Protein AF-0000000084989346 (afdb_homodimer)

Structure (mmCIF, N/CA/C/O backbone):
data_AF-0000000084989346-model_v1
#
loop_
_entity.id
_entity.type
_entity.pdbx_description
1 polymer 'Transcriptional regulator, PadR family'
#
loop_
_atom_site.group_PDB
_atom_site.id
_atom_site.type_symbol
_atom_site.label_atom_id
_atom_site.label_alt_id
_atom_site.label_comp_id
_atom_site.label_asym_id
_atom_site.label_entity_id
_atom_site.label_seq_id
_atom_site.pdbx_PDB_ins_code
_atom_site.Cartn_x
_atom_site.Cartn_y
_atom_site.Cartn_z
_atom_site.occupancy
_atom_site.B_iso_or_equiv
_atom_site.auth_seq_id
_atom_site.auth_comp_id
_atom_site.auth_asym_id
_atom_site.auth_atom_id
_atom_site.pdbx_PDB_model_num
ATOM 1 N N . MET A 1 1 ? 0.849 17.922 -12.906 1 72.12 1 MET A N 1
ATOM 2 C CA . MET A 1 1 ? 1.705 16.766 -12.641 1 72.12 1 MET A CA 1
ATOM 3 C C . MET A 1 1 ? 1.271 16.062 -11.359 1 72.12 1 MET A C 1
ATOM 5 O O . MET A 1 1 ? 0.897 16.703 -10.383 1 72.12 1 MET A O 1
ATOM 9 N N . PRO A 1 2 ? 1.229 14.641 -11.391 1 78.25 2 PRO A N 1
ATOM 10 C CA . PRO A 1 2 ? 0.692 14.008 -10.18 1 78.25 2 PRO A CA 1
ATOM 11 C C . PRO A 1 2 ? 1.554 14.273 -8.945 1 78.25 2 PRO A C 1
ATOM 13 O O . PRO A 1 2 ? 2.752 14.539 -9.07 1 78.25 2 PRO A O 1
ATOM 16 N N . LEU A 1 3 ? 0.934 14.406 -7.867 1 90.56 3 LEU A N 1
ATOM 17 C CA . LEU A 1 3 ? 1.597 14.555 -6.578 1 90.56 3 LEU A CA 1
ATOM 18 C C . LEU A 1 3 ? 2.584 13.422 -6.336 1 90.56 3 LEU A C 1
ATOM 20 O O . LEU A 1 3 ? 2.232 12.242 -6.469 1 90.56 3 LEU A O 1
ATOM 24 N N . ARG A 1 4 ? 3.854 13.836 -6.121 1 95.75 4 ARG A N 1
ATOM 25 C CA . ARG A 1 4 ? 4.902 12.844 -5.906 1 95.75 4 ARG A CA 1
ATOM 26 C C . ARG A 1 4 ? 4.473 11.805 -4.879 1 95.75 4 ARG A C 1
ATOM 28 O O . ARG A 1 4 ? 4.723 10.609 -5.055 1 95.75 4 ARG A O 1
ATOM 35 N N . ALA A 1 5 ? 3.883 12.219 -3.834 1 97 5 ALA A N 1
ATOM 36 C CA . ALA A 1 5 ? 3.428 11.336 -2.77 1 97 5 ALA A CA 1
ATOM 37 C C . ALA A 1 5 ? 2.484 10.266 -3.312 1 97 5 ALA A C 1
ATOM 39 O O . ALA A 1 5 ? 2.582 9.094 -2.941 1 97 5 ALA A O 1
ATOM 40 N N . TYR A 1 6 ? 1.623 10.641 -4.176 1 97.94 6 TYR A N 1
ATOM 41 C CA . TYR A 1 6 ? 0.686 9.688 -4.758 1 97.94 6 TYR A CA 1
ATOM 42 C C . TYR A 1 6 ? 1.407 8.703 -5.676 1 97.94 6 TYR A C 1
ATOM 44 O O . TYR A 1 6 ? 1.078 7.516 -5.703 1 97.94 6 TYR A O 1
ATOM 52 N N . MET A 1 7 ? 2.332 9.281 -6.371 1 97.06 7 MET A N 1
ATOM 53 C CA . MET A 1 7 ? 3.082 8.406 -7.27 1 97.06 7 MET A CA 1
ATOM 54 C C . MET A 1 7 ? 3.83 7.332 -6.488 1 97.06 7 MET A C 1
ATOM 56 O O . MET A 1 7 ? 3.867 6.172 -6.902 1 97.06 7 MET A O 1
ATOM 60 N N . ARG A 1 8 ? 4.363 7.73 -5.375 1 95.62 8 ARG A N 1
ATOM 61 C CA . ARG A 1 8 ? 5.031 6.758 -4.516 1 95.62 8 ARG A CA 1
ATOM 62 C C . ARG A 1 8 ? 4.043 5.723 -3.99 1 95.62 8 ARG A C 1
ATOM 64 O O . ARG A 1 8 ? 4.344 4.527 -3.961 1 95.62 8 ARG A O 1
ATOM 71 N N . PHE A 1 9 ? 2.945 6.191 -3.643 1 98.12 9 PHE A N 1
ATOM 72 C CA . PHE A 1 9 ? 1.907 5.305 -3.131 1 98.12 9 PHE A CA 1
ATOM 73 C C . PHE A 1 9 ? 1.457 4.324 -4.207 1 98.12 9 PHE A C 1
ATOM 75 O O . PHE A 1 9 ? 1.284 3.133 -3.936 1 98.12 9 PHE A O 1
ATOM 82 N N . LYS A 1 10 ? 1.277 4.816 -5.375 1 97.44 10 LYS A N 1
ATOM 83 C CA . LYS A 1 10 ? 0.842 3.975 -6.484 1 97.44 10 LYS A CA 1
ATOM 84 C C . LYS A 1 10 ? 1.852 2.863 -6.762 1 97.44 10 LYS A C 1
ATOM 86 O O . LYS A 1 10 ? 1.47 1.716 -6.996 1 97.44 10 LYS A O 1
ATOM 91 N N . ASN A 1 11 ? 3.127 3.234 -6.684 1 96.69 11 ASN A N 1
ATOM 92 C CA . ASN A 1 11 ? 4.172 2.23 -6.836 1 96.69 11 ASN A CA 1
ATOM 93 C C . ASN A 1 11 ? 4.164 1.229 -5.684 1 96.69 11 ASN A C 1
ATOM 95 O O . ASN A 1 11 ? 4.391 0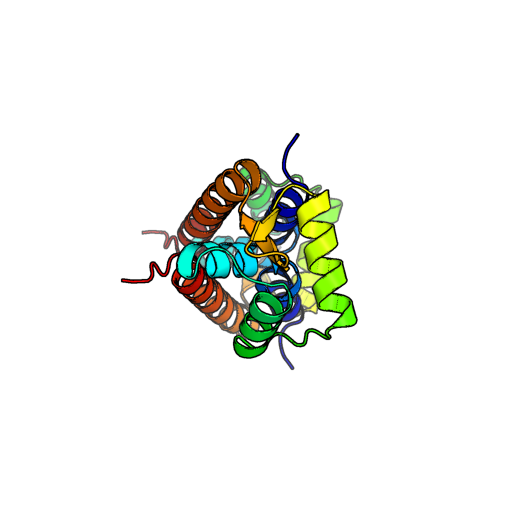.036 -5.891 1 96.69 11 ASN A O 1
ATOM 99 N N . CYS A 1 12 ? 3.838 1.687 -4.527 1 97.69 12 CYS A N 1
ATOM 100 C CA . CYS A 1 12 ? 3.795 0.867 -3.32 1 97.69 12 CYS A CA 1
ATOM 101 C C . CYS A 1 12 ? 2.734 -0.221 -3.439 1 97.69 12 CYS A C 1
ATOM 103 O O . CYS A 1 12 ? 3.043 -1.409 -3.328 1 97.69 12 CYS A O 1
ATOM 105 N N . ILE A 1 13 ? 1.557 0.128 -3.846 1 97.75 13 ILE A N 1
ATOM 106 C CA . ILE A 1 13 ? 0.478 -0.854 -3.832 1 97.75 13 ILE A CA 1
ATOM 107 C C . ILE A 1 13 ? 0.447 -1.604 -5.16 1 97.75 13 ILE A C 1
ATOM 109 O O . ILE A 1 13 ? -0.272 -2.596 -5.305 1 97.75 13 ILE A O 1
ATOM 113 N N . GLY A 1 14 ? 1.262 -1.18 -6.078 1 97.25 14 GLY A N 1
ATOM 114 C CA . GLY A 1 14 ? 1.311 -1.775 -7.402 1 97.25 14 GLY A CA 1
ATOM 115 C C . GLY A 1 14 ? 2.545 -2.629 -7.629 1 97.25 14 GLY A C 1
ATOM 116 O O . GLY A 1 14 ? 2.693 -3.688 -7.016 1 97.25 14 GLY A O 1
ATOM 117 N N . LYS A 1 15 ? 3.443 -2.062 -8.367 1 96.44 15 LYS A N 1
ATOM 118 C CA . LYS A 1 15 ? 4.617 -2.814 -8.797 1 96.44 15 LYS A CA 1
ATOM 119 C C . LYS A 1 15 ? 5.48 -3.217 -7.609 1 96.44 15 LYS A C 1
ATOM 121 O O . LYS A 1 15 ? 6.16 -4.246 -7.648 1 96.44 15 LYS A O 1
ATOM 126 N N . GLY A 1 16 ? 5.438 -2.525 -6.555 1 96.62 16 GLY A N 1
ATOM 127 C CA . GLY A 1 16 ? 6.242 -2.824 -5.379 1 96.62 16 GLY A CA 1
ATOM 128 C C . GLY A 1 16 ? 5.77 -4.055 -4.633 1 96.62 16 GLY A C 1
ATOM 129 O O . GLY A 1 16 ? 6.516 -4.629 -3.836 1 96.62 16 GLY A O 1
ATOM 130 N N . ASN A 1 17 ? 4.547 -4.395 -4.863 1 97.88 17 ASN A N 1
ATOM 131 C CA . ASN A 1 17 ? 3.996 -5.539 -4.148 1 97.88 17 ASN A CA 1
ATOM 132 C C . ASN A 1 17 ? 3.271 -6.492 -5.094 1 97.88 17 ASN A C 1
ATOM 134 O O . ASN A 1 17 ? 2.145 -6.91 -4.816 1 97.88 17 ASN A O 1
ATOM 138 N N . LEU A 1 18 ? 3.975 -6.898 -6.125 1 98.31 18 LEU A N 1
ATOM 139 C CA . LEU A 1 18 ? 3.414 -7.777 -7.145 1 98.31 18 LEU A CA 1
ATOM 140 C C . LEU A 1 18 ? 3.123 -9.156 -6.57 1 98.31 18 LEU A C 1
ATOM 142 O O . LEU A 1 18 ? 2.32 -9.914 -7.129 1 98.31 18 LEU A O 1
ATOM 146 N N . TRP A 1 19 ? 3.766 -9.484 -5.461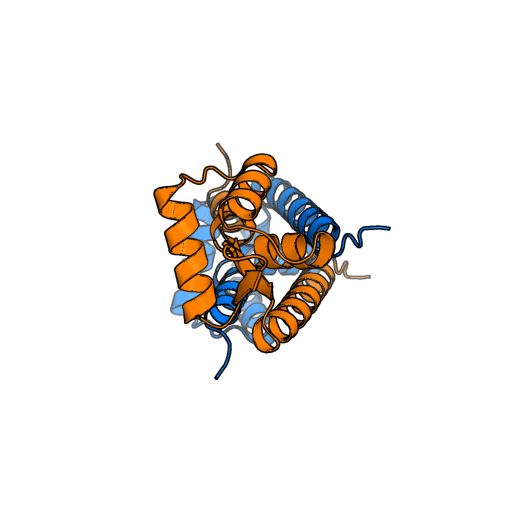 1 98.5 19 TRP A N 1
ATOM 147 C CA . TRP A 1 19 ? 3.531 -10.789 -4.859 1 98.5 19 TRP A CA 1
ATOM 148 C C . TRP A 1 19 ? 2.074 -10.945 -4.438 1 98.5 19 TRP A C 1
ATOM 150 O O . TRP A 1 19 ? 1.51 -12.039 -4.516 1 98.5 19 TRP A O 1
ATOM 160 N N . LEU A 1 20 ? 1.419 -9.867 -4.02 1 98.62 20 LEU A N 1
ATOM 161 C CA . LEU A 1 20 ? 0.016 -9.922 -3.621 1 98.62 20 LEU A CA 1
ATOM 162 C C . LEU A 1 20 ? -0.873 -10.281 -4.809 1 98.62 20 LEU A C 1
ATOM 164 O O . LEU A 1 20 ? -1.775 -11.109 -4.684 1 98.62 20 LEU A O 1
ATOM 168 N N . TYR A 1 21 ? -0.57 -9.656 -5.953 1 98.56 21 TYR A N 1
ATOM 169 C CA . TYR A 1 21 ? -1.326 -9.922 -7.168 1 98.56 21 TYR A CA 1
ATOM 170 C C . TYR A 1 21 ? -1.106 -11.359 -7.645 1 98.56 21 TYR A C 1
ATOM 172 O O . TYR A 1 21 ? -2.049 -12.023 -8.078 1 98.56 21 TYR A O 1
ATOM 180 N N . THR A 1 22 ? 0.102 -11.781 -7.59 1 98.69 22 THR A N 1
ATOM 181 C CA . THR A 1 22 ? 0.452 -13.125 -8.016 1 98.69 22 THR A CA 1
ATOM 182 C C . THR A 1 22 ? -0.287 -14.172 -7.184 1 98.69 22 THR A C 1
ATOM 184 O O . THR A 1 22 ? -0.886 -15.102 -7.73 1 98.69 22 THR A O 1
ATOM 187 N N . VAL A 1 23 ? -0.29 -13.969 -5.875 1 98.62 23 VAL A N 1
ATOM 188 C CA . VAL A 1 23 ? -0.969 -14.898 -4.977 1 98.62 23 VAL A CA 1
ATOM 189 C C . VAL A 1 23 ? -2.467 -14.898 -5.27 1 98.62 23 VAL A C 1
ATOM 191 O O . VAL A 1 23 ? -3.084 -15.961 -5.379 1 98.62 23 VAL A O 1
ATOM 194 N N . ALA A 1 24 ? -3.043 -13.734 -5.434 1 98.5 24 ALA A N 1
ATOM 195 C CA . ALA A 1 24 ? -4.469 -13.633 -5.727 1 98.5 24 ALA A CA 1
ATOM 196 C C . ALA A 1 24 ? -4.816 -14.383 -7.016 1 98.5 24 ALA A C 1
ATOM 198 O O . ALA A 1 24 ? -5.812 -15.102 -7.07 1 98.5 24 ALA A O 1
ATOM 199 N N . ILE A 1 25 ? -4.004 -14.219 -8 1 98.31 25 ILE A N 1
ATOM 200 C CA . ILE A 1 25 ? -4.215 -14.836 -9.305 1 98.31 25 ILE A CA 1
ATOM 201 C C . ILE A 1 25 ? -4.164 -16.359 -9.164 1 98.31 25 ILE A C 1
ATOM 203 O O . ILE A 1 25 ? -5.047 -17.062 -9.656 1 98.31 25 ILE A O 1
ATOM 207 N N . ILE A 1 26 ? -3.166 -16.859 -8.492 1 98.31 26 ILE A N 1
ATOM 208 C CA . ILE A 1 26 ? -2.982 -18.312 -8.359 1 98.31 26 ILE A CA 1
ATOM 209 C C . ILE A 1 26 ? -4.109 -18.891 -7.512 1 98.31 26 ILE A C 1
ATOM 211 O O . ILE A 1 26 ? -4.594 -20 -7.789 1 98.31 26 ILE A O 1
ATOM 215 N N . LEU A 1 27 ? -4.516 -18.141 -6.48 1 97.62 27 LEU A N 1
ATOM 216 C CA . LEU A 1 27 ? -5.594 -18.641 -5.633 1 97.62 27 LEU A CA 1
ATOM 217 C C . LEU A 1 27 ? -6.898 -18.734 -6.414 1 97.62 27 LEU A C 1
ATOM 219 O O . LEU A 1 27 ? -7.723 -19.625 -6.148 1 97.62 27 LEU A O 1
ATOM 223 N N . ARG A 1 28 ? -7.051 -17.906 -7.324 1 96.62 28 ARG A N 1
ATOM 224 C CA . ARG A 1 28 ? -8.273 -17.891 -8.125 1 96.62 28 ARG A CA 1
ATOM 225 C C . ARG A 1 28 ? -8.211 -18.922 -9.234 1 96.62 28 ARG A C 1
ATOM 227 O O . ARG A 1 28 ? -9.195 -19.625 -9.5 1 96.62 28 ARG A O 1
ATOM 234 N N . ASP A 1 29 ? -7.027 -19.125 -9.852 1 96.56 29 ASP A N 1
ATOM 235 C CA . ASP A 1 29 ? -6.934 -19.891 -11.094 1 96.56 29 ASP A CA 1
ATOM 236 C C . ASP A 1 29 ? -6.309 -21.266 -10.844 1 96.56 29 ASP A C 1
ATOM 238 O O . ASP A 1 29 ? -6.316 -22.109 -11.734 1 96.56 29 ASP A O 1
ATOM 242 N N . GLY A 1 30 ? -5.812 -21.453 -9.648 1 96.38 30 GLY A N 1
ATOM 243 C CA . GLY A 1 30 ? -5.055 -22.656 -9.383 1 96.38 30 GLY A CA 1
ATOM 244 C C . GLY A 1 30 ? -3.611 -22.578 -9.836 1 96.38 30 GLY A C 1
ATOM 245 O O . GLY A 1 30 ? -3.143 -21.5 -10.234 1 96.38 30 GLY A O 1
ATOM 246 N N . PRO A 1 31 ? -2.891 -23.703 -9.773 1 97.94 31 PRO A N 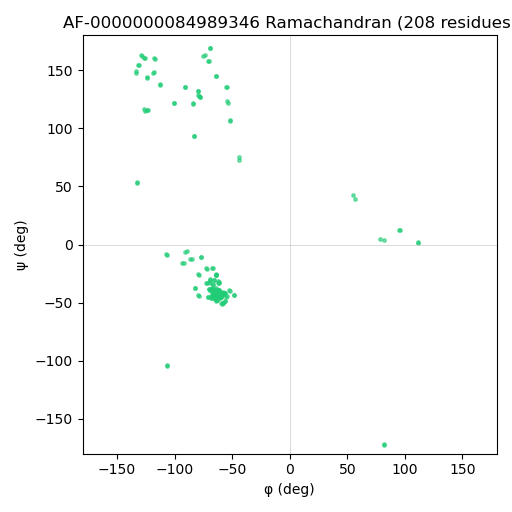1
ATOM 247 C CA . PRO A 1 31 ? -1.485 -23.719 -10.188 1 97.94 31 PRO A CA 1
ATOM 248 C C . PRO A 1 31 ? -1.281 -23.203 -11.609 1 97.94 31 PRO A C 1
ATOM 250 O O . PRO A 1 31 ? -2.057 -23.547 -12.508 1 97.94 31 PRO A O 1
ATOM 253 N N . LEU A 1 32 ? -0.289 -22.375 -11.797 1 98.19 32 LEU A N 1
ATOM 254 C CA . LEU A 1 32 ? -0.042 -21.781 -13.109 1 98.19 32 LEU A CA 1
ATOM 255 C C . LEU A 1 32 ? 1.434 -21.875 -13.477 1 98.19 32 LEU A C 1
ATOM 257 O O . LEU A 1 32 ? 2.303 -21.812 -12.609 1 98.19 32 LEU A O 1
ATOM 261 N N . HIS A 1 33 ? 1.694 -21.984 -14.797 1 98.12 33 HIS A N 1
ATOM 262 C CA . HIS A 1 33 ? 3.055 -21.828 -15.305 1 98.12 33 HIS A CA 1
ATOM 263 C C . HIS A 1 33 ? 3.512 -20.375 -15.211 1 98.12 33 HIS A C 1
ATOM 265 O O . HIS A 1 33 ? 2.686 -19.469 -15.117 1 98.12 33 HIS A O 1
ATOM 271 N N . GLY A 1 34 ? 4.863 -20.188 -15.203 1 98.06 34 GLY A N 1
ATOM 272 C CA . GLY A 1 34 ? 5.402 -18.828 -15.125 1 98.06 34 GLY A CA 1
ATOM 273 C C . GLY A 1 34 ? 4.832 -17.906 -16.172 1 98.06 34 GLY A C 1
ATOM 274 O O . GLY A 1 34 ? 4.48 -16.75 -15.867 1 98.06 34 GLY A O 1
ATOM 275 N N . TYR A 1 35 ? 4.676 -18.484 -17.312 1 97.62 35 TYR A N 1
ATOM 276 C CA . TYR A 1 35 ? 4.133 -17.703 -18.422 1 97.62 35 TYR A CA 1
ATOM 277 C C . TYR A 1 35 ? 2.721 -17.219 -18.109 1 97.62 35 TYR A C 1
ATOM 279 O O . TYR A 1 35 ? 2.363 -16.078 -18.406 1 97.62 35 TYR A O 1
ATOM 287 N N . GLY A 1 36 ? 1.938 -18.062 -17.594 1 97.94 36 GLY A N 1
ATOM 288 C CA . GLY A 1 36 ? 0.57 -17.734 -17.234 1 97.94 36 GLY A CA 1
ATOM 289 C C . GLY A 1 36 ? 0.482 -16.625 -16.203 1 97.94 36 GLY A C 1
ATOM 290 O O . GLY A 1 36 ? -0.314 -15.688 -16.344 1 97.94 36 GLY A O 1
ATOM 291 N N . ILE A 1 37 ? 1.316 -16.688 -15.203 1 98.56 37 ILE A N 1
ATOM 292 C CA . ILE A 1 37 ? 1.335 -15.68 -14.141 1 98.56 37 ILE A CA 1
ATOM 293 C C . ILE A 1 37 ? 1.758 -14.328 -14.719 1 98.56 37 ILE A C 1
ATOM 295 O O . ILE A 1 37 ? 1.088 -13.32 -14.492 1 98.56 37 ILE A O 1
ATOM 299 N N . ILE A 1 38 ? 2.83 -14.367 -15.516 1 98.62 38 ILE A N 1
ATOM 300 C CA . ILE A 1 38 ? 3.393 -13.141 -16.078 1 98.62 38 ILE A CA 1
ATOM 301 C C . ILE A 1 38 ? 2.389 -12.5 -17.031 1 98.62 38 ILE A C 1
ATOM 303 O O . ILE A 1 38 ? 2.186 -11.281 -17 1 98.62 38 ILE A O 1
ATOM 307 N N . SER A 1 39 ? 1.731 -13.328 -17.797 1 98.31 39 SER A N 1
ATOM 308 C CA . SER A 1 39 ? 0.722 -12.852 -18.734 1 98.31 39 SER A CA 1
ATOM 309 C C . SER A 1 39 ? -0.434 -12.172 -18 1 98.31 39 SER A C 1
ATOM 311 O O . SER A 1 39 ? -0.902 -11.117 -18.422 1 98.31 39 SER A O 1
ATOM 313 N N . LYS A 1 40 ? -0.858 -12.734 -16.953 1 98.12 40 LYS A N 1
ATOM 314 C CA . LYS A 1 40 ? -1.983 -12.188 -16.203 1 98.12 40 LYS A CA 1
ATOM 315 C C . LYS A 1 40 ? -1.595 -10.891 -15.5 1 98.12 40 LYS A C 1
ATOM 317 O O . LYS A 1 40 ? -2.393 -9.953 -15.422 1 98.12 40 LYS A O 1
ATOM 322 N N . LEU A 1 41 ? -0.396 -10.805 -14.984 1 98.31 41 LEU A N 1
ATOM 323 C CA . LEU A 1 41 ? 0.093 -9.562 -14.398 1 98.31 41 LEU A CA 1
ATOM 324 C C . LEU A 1 41 ? 0.149 -8.453 -15.438 1 98.31 41 LEU A C 1
ATOM 326 O O . LEU A 1 41 ? -0.224 -7.309 -15.156 1 98.31 41 LEU A O 1
ATOM 330 N N . ARG A 1 42 ? 0.569 -8.805 -16.688 1 98.25 42 ARG A N 1
ATOM 331 C CA . ARG A 1 42 ? 0.599 -7.832 -17.781 1 98.25 42 ARG A CA 1
ATOM 332 C C . ARG A 1 42 ? -0.807 -7.355 -18.125 1 98.25 42 ARG A C 1
ATOM 334 O O . ARG A 1 42 ? -1.018 -6.172 -18.391 1 98.25 42 ARG A O 1
ATOM 341 N N . ALA A 1 43 ? -1.718 -8.297 -18.078 1 97.88 43 ALA A N 1
ATOM 342 C CA . ALA A 1 43 ? -3.102 -7.965 -18.406 1 97.88 43 ALA A CA 1
ATOM 343 C C . ALA A 1 43 ? -3.686 -6.977 -17.406 1 97.88 43 ALA A C 1
ATOM 345 O O . ALA A 1 43 ? -4.633 -6.25 -17.719 1 97.88 43 ALA A O 1
ATOM 346 N N . LEU A 1 44 ? -3.141 -7.012 -16.203 1 97.25 44 LEU A N 1
ATOM 347 C CA . LEU A 1 44 ? -3.58 -6.074 -15.18 1 97.25 44 LEU A CA 1
ATOM 348 C C . LEU A 1 44 ? -2.977 -4.691 -15.414 1 97.25 44 LEU A C 1
ATOM 350 O O . LEU A 1 44 ? -3.326 -3.732 -14.719 1 97.25 44 LEU A O 1
ATOM 354 N N . GLY A 1 45 ? -2.016 -4.605 -16.328 1 97.19 45 GLY A N 1
ATOM 355 C CA . GLY A 1 45 ? -1.437 -3.314 -16.672 1 97.19 45 GLY A CA 1
ATOM 356 C C . GLY A 1 45 ? 0.003 -3.168 -16.219 1 97.19 45 GLY A C 1
ATOM 357 O O . GLY A 1 45 ? 0.62 -2.119 -16.422 1 97.19 45 GLY A O 1
ATOM 358 N N . PHE A 1 46 ? 0.571 -4.211 -15.609 1 98 46 PHE A N 1
ATOM 359 C CA . PHE A 1 46 ? 1.955 -4.125 -15.156 1 98 46 PHE A CA 1
ATOM 360 C C . PHE A 1 46 ? 2.918 -4.34 -16.312 1 98 46 PHE A C 1
ATOM 362 O O . PHE A 1 46 ? 2.727 -5.246 -17.125 1 98 46 PHE A O 1
ATOM 369 N N . ASP A 1 47 ? 3.881 -3.467 -16.391 1 96.38 47 ASP A N 1
ATOM 370 C CA . ASP A 1 47 ? 4.93 -3.607 -17.406 1 96.38 47 ASP A CA 1
ATOM 371 C C . ASP A 1 47 ? 6.02 -4.566 -16.922 1 96.38 47 ASP A C 1
ATOM 373 O O . ASP A 1 47 ? 6.98 -4.148 -16.281 1 96.38 47 ASP A O 1
ATOM 377 N N . ILE A 1 48 ? 5.887 -5.801 -17.266 1 97 48 ILE A N 1
ATOM 378 C CA . ILE A 1 48 ? 6.762 -6.863 -16.781 1 97 48 ILE A CA 1
ATOM 379 C C . ILE A 1 48 ? 7.348 -7.629 -17.953 1 97 48 ILE A C 1
ATOM 381 O O . ILE A 1 48 ? 6.613 -8.227 -18.75 1 97 48 ILE A O 1
ATOM 385 N N . SER A 1 49 ? 8.648 -7.566 -18.141 1 97 49 SER A N 1
ATOM 386 C CA . SER A 1 49 ? 9.297 -8.391 -19.156 1 97 49 SER A CA 1
ATOM 387 C C . SER A 1 49 ? 9.375 -9.844 -18.719 1 97 49 SER A C 1
ATOM 389 O O . SER A 1 49 ? 9.242 -10.148 -17.531 1 97 49 SER A O 1
ATOM 391 N N . ASN A 1 50 ? 9.617 -10.703 -19.688 1 95.5 50 ASN A N 1
ATOM 392 C CA . ASN A 1 50 ? 9.797 -12.109 -19.359 1 95.5 50 ASN A CA 1
ATOM 393 C C . ASN A 1 50 ? 10.977 -12.312 -18.406 1 95.5 50 ASN A C 1
ATOM 395 O O . ASN A 1 50 ? 10.859 -13.016 -17.406 1 95.5 50 ASN A O 1
ATOM 399 N N . VAL A 1 51 ? 11.969 -11.68 -18.734 1 96.62 51 VAL A N 1
ATOM 400 C CA . VAL A 1 51 ? 13.18 -11.805 -17.938 1 96.62 51 VAL A CA 1
ATOM 401 C C . VAL A 1 51 ? 12.898 -11.391 -16.5 1 96.62 51 VAL A C 1
ATOM 403 O O . VAL A 1 51 ? 13.086 -12.172 -15.562 1 96.62 51 VAL A O 1
ATOM 406 N N . TYR A 1 52 ? 12.32 -10.25 -16.297 1 97.44 52 TYR A N 1
ATOM 407 C CA . TYR A 1 52 ? 12.016 -9.742 -14.969 1 97.44 52 TYR A CA 1
ATOM 408 C C . TYR A 1 52 ? 11 -10.633 -14.266 1 97.44 52 TYR A C 1
ATOM 410 O O . TYR A 1 52 ? 11.125 -10.914 -13.07 1 97.44 52 TYR A O 1
ATOM 418 N N . GLY A 1 53 ? 9.977 -11.008 -14.977 1 98.12 53 GLY A N 1
ATOM 419 C CA . GLY A 1 53 ? 8.922 -11.836 -14.406 1 98.12 53 GLY A CA 1
ATOM 420 C C . GLY A 1 53 ? 9.445 -13.117 -13.781 1 98.12 53 GLY A C 1
ATOM 421 O O . GLY A 1 53 ? 9.031 -13.484 -12.68 1 98.12 53 GLY A O 1
ATOM 422 N N . TYR A 1 54 ? 10.32 -13.734 -14.492 1 97.94 54 TYR A N 1
ATOM 423 C CA . TYR A 1 54 ? 10.82 -15 -13.953 1 97.94 54 TYR A CA 1
ATOM 424 C C . TYR A 1 54 ? 11.742 -14.766 -12.766 1 97.94 54 TYR A C 1
ATOM 426 O O . TYR A 1 54 ? 11.82 -15.602 -11.859 1 97.94 54 TYR A O 1
ATOM 434 N N . VAL A 1 55 ? 12.461 -13.68 -12.797 1 97.94 55 VAL A N 1
ATOM 435 C CA . VAL A 1 55 ? 13.266 -13.297 -11.641 1 97.94 55 VAL A CA 1
ATOM 436 C C . VAL A 1 55 ? 12.359 -13.031 -10.438 1 97.94 55 VAL A C 1
ATOM 438 O O . VAL A 1 55 ? 12.656 -13.461 -9.32 1 97.94 55 VAL A O 1
ATOM 441 N N . LEU A 1 56 ? 11.281 -12.383 -10.695 1 97.88 56 LEU A N 1
ATOM 442 C CA . LEU A 1 56 ? 10.297 -12.102 -9.656 1 97.88 56 LEU A CA 1
ATOM 443 C C . LEU A 1 56 ? 9.734 -13.391 -9.07 1 97.88 56 LEU A C 1
ATOM 445 O O . LEU A 1 56 ? 9.625 -13.523 -7.848 1 97.88 56 LEU A O 1
ATOM 449 N N . LEU A 1 57 ? 9.406 -14.328 -9.969 1 98.62 57 LEU A N 1
ATOM 450 C CA . LEU A 1 57 ? 8.867 -15.602 -9.5 1 98.62 57 LEU A CA 1
ATOM 451 C C . LEU A 1 57 ? 9.898 -16.375 -8.688 1 98.62 57 LEU A C 1
ATOM 453 O O . LEU A 1 57 ? 9.57 -16.953 -7.648 1 98.62 57 LEU A O 1
ATOM 457 N N . LYS A 1 58 ? 11.125 -16.328 -9.148 1 98.19 58 LYS A N 1
ATOM 458 C CA . LYS A 1 58 ? 12.203 -16.969 -8.398 1 98.19 58 LYS A CA 1
ATOM 459 C C . LYS A 1 58 ? 12.367 -16.328 -7.02 1 98.19 58 LYS A C 1
ATOM 461 O O . LYS A 1 58 ? 12.57 -17.031 -6.027 1 98.19 58 LYS A O 1
ATOM 466 N N . ARG A 1 59 ? 12.273 -15.062 -6.969 1 98 59 ARG A N 1
ATOM 467 C CA . ARG A 1 59 ? 12.367 -14.352 -5.699 1 98 59 ARG A CA 1
ATOM 468 C C . ARG A 1 59 ? 11.219 -14.734 -4.773 1 98 59 ARG A C 1
ATOM 470 O O . ARG A 1 59 ? 11.414 -14.906 -3.568 1 98 59 ARG A O 1
ATOM 477 N N . MET A 1 60 ? 10.062 -14.93 -5.324 1 98.56 60 MET A N 1
ATOM 478 C CA . MET A 1 60 ? 8.891 -15.273 -4.52 1 98.56 60 MET A CA 1
ATOM 479 C C . MET A 1 60 ? 9.008 -16.688 -3.957 1 98.56 60 MET A C 1
ATOM 481 O O . MET A 1 60 ? 8.547 -16.953 -2.85 1 98.56 60 MET A O 1
ATOM 485 N N . VAL A 1 61 ? 9.648 -17.516 -4.73 1 98.56 61 VAL A N 1
ATOM 486 C CA . VAL A 1 61 ? 9.914 -18.859 -4.238 1 98.56 61 VAL A CA 1
ATOM 487 C C . VAL A 1 61 ? 10.977 -18.812 -3.141 1 98.56 61 VAL A C 1
ATOM 489 O O . VAL A 1 61 ? 10.797 -19.391 -2.062 1 98.56 61 VAL A O 1
ATOM 492 N N . ALA A 1 62 ? 12.047 -18.047 -3.408 1 97.81 62 ALA A N 1
ATOM 493 C CA . ALA A 1 62 ? 13.141 -17.938 -2.451 1 97.81 62 ALA A CA 1
ATOM 494 C C . ALA A 1 62 ? 12.664 -17.312 -1.139 1 97.81 62 ALA A C 1
ATOM 496 O O . ALA A 1 62 ? 13.109 -17.719 -0.061 1 97.81 62 ALA A O 1
ATOM 497 N N . ASP A 1 63 ? 11.656 -16.406 -1.222 1 96.75 63 ASP A N 1
ATOM 498 C CA . ASP A 1 63 ? 11.148 -15.68 -0.059 1 96.75 63 ASP A CA 1
ATOM 499 C C . ASP A 1 63 ? 10.07 -16.484 0.662 1 96.75 63 ASP A C 1
ATOM 501 O O . ASP A 1 63 ? 9.625 -16.109 1.745 1 96.75 63 ASP A O 1
ATOM 505 N N . GLY A 1 64 ? 9.617 -17.5 0.038 1 98.06 64 GLY A N 1
ATOM 506 C CA . GLY A 1 64 ? 8.672 -18.391 0.691 1 98.06 64 GLY A CA 1
ATOM 507 C C . GLY A 1 64 ? 7.227 -18.062 0.373 1 98.06 64 GLY A C 1
ATOM 508 O O . GLY A 1 64 ? 6.312 -18.578 1.016 1 98.06 64 GLY A O 1
ATOM 509 N N . VAL A 1 65 ? 7.051 -17.219 -0.623 1 98.81 65 VAL A N 1
ATOM 510 C CA . VAL A 1 65 ? 5.695 -16.859 -1.022 1 98.81 65 VAL A CA 1
ATOM 511 C C . VAL A 1 65 ? 5.098 -17.969 -1.884 1 98.81 65 VAL A C 1
ATOM 513 O O . VAL A 1 65 ? 3.939 -18.344 -1.699 1 98.81 65 VAL A O 1
ATOM 516 N N . LEU A 1 66 ? 5.848 -18.5 -2.812 1 98.81 66 LEU A N 1
ATOM 517 C CA . LEU A 1 66 ? 5.406 -19.531 -3.756 1 98.81 66 LEU A CA 1
ATOM 518 C C . LEU A 1 66 ? 6.207 -20.812 -3.576 1 98.81 66 LEU A C 1
ATOM 520 O O . LEU A 1 66 ? 7.289 -20.797 -2.986 1 98.81 66 LEU A O 1
ATOM 524 N N . GLU A 1 67 ? 5.613 -21.859 -4.07 1 98.75 67 GLU A N 1
ATOM 525 C CA . GLU A 1 67 ? 6.297 -23.141 -4.242 1 98.75 67 GLU A CA 1
ATOM 526 C C . GLU A 1 67 ? 6.227 -23.609 -5.691 1 98.75 67 GLU A C 1
ATOM 528 O O . GLU A 1 67 ? 5.227 -23.391 -6.371 1 98.75 67 GLU A O 1
ATOM 533 N N . GLU A 1 68 ? 7.32 -24.234 -6.094 1 98.06 68 GLU A N 1
ATOM 534 C CA . GLU A 1 68 ? 7.34 -24.859 -7.418 1 98.06 68 GLU A CA 1
ATOM 535 C C . GLU A 1 68 ? 6.895 -26.312 -7.348 1 98.06 68 GLU A C 1
ATOM 537 O O . GLU A 1 68 ? 7.266 -27.047 -6.422 1 98.06 68 GLU A O 1
ATOM 542 N N . ARG A 1 69 ? 6.086 -26.609 -8.273 1 97.31 69 ARG A N 1
ATOM 543 C CA . ARG A 1 69 ? 5.656 -28 -8.43 1 97.31 69 ARG A CA 1
ATOM 544 C C . ARG A 1 69 ? 5.77 -28.438 -9.883 1 97.31 69 ARG A C 1
ATOM 546 O O . ARG A 1 69 ? 5.832 -27.609 -10.789 1 97.31 69 ARG A O 1
ATOM 553 N N . GLU A 1 70 ? 5.918 -29.734 -9.977 1 96.38 70 GLU A N 1
ATOM 554 C CA . GLU A 1 70 ? 5.902 -30.312 -11.32 1 96.38 70 GLU A CA 1
ATOM 555 C C . GLU A 1 70 ? 4.551 -30.938 -11.633 1 96.38 70 GLU A C 1
ATOM 557 O O . GLU A 1 70 ? 4.059 -31.781 -10.875 1 96.38 70 GLU A O 1
ATOM 562 N N . LEU A 1 71 ? 3.9 -30.469 -12.703 1 92.12 71 LEU A N 1
ATOM 563 C CA . LEU A 1 71 ? 2.652 -31.031 -13.203 1 92.12 71 LEU A CA 1
ATOM 564 C C . LEU A 1 71 ? 2.789 -31.438 -14.664 1 92.12 71 LEU A C 1
ATOM 566 O O . LEU A 1 71 ? 3.006 -30.594 -15.531 1 92.12 71 LEU A O 1
ATOM 570 N N . ASP A 1 72 ? 2.674 -32.719 -14.898 1 92.56 72 ASP A N 1
ATOM 571 C CA . ASP A 1 72 ? 2.793 -33.25 -16.25 1 92.56 72 ASP A CA 1
ATOM 572 C C . ASP A 1 72 ? 4.117 -32.875 -16.891 1 92.56 72 ASP A C 1
ATOM 574 O O . ASP A 1 72 ? 4.141 -32.406 -18.031 1 92.56 72 ASP A O 1
ATOM 578 N N . GLY A 1 73 ? 5.156 -32.906 -16.125 1 93.44 73 GLY A N 1
ATOM 579 C CA . GLY A 1 73 ? 6.5 -32.656 -16.641 1 93.44 73 GLY A CA 1
ATOM 580 C C . GLY A 1 73 ? 6.816 -31.188 -16.781 1 93.44 73 GLY A C 1
ATOM 581 O O . GLY A 1 73 ? 7.875 -30.828 -17.312 1 93.44 73 GLY A O 1
ATOM 582 N N . LYS A 1 74 ? 5.855 -30.375 -16.344 1 94.81 74 LYS A N 1
ATOM 583 C CA . LYS A 1 74 ? 6.07 -28.922 -16.453 1 94.81 74 LYS A CA 1
ATOM 584 C C . LYS A 1 74 ? 6.066 -28.266 -15.086 1 94.81 74 LYS A C 1
ATOM 586 O O . LYS A 1 74 ? 5.352 -28.703 -14.18 1 94.81 74 LYS A O 1
ATOM 591 N N . LYS A 1 75 ? 6.84 -27.25 -15.016 1 96.94 75 LYS A N 1
ATOM 592 C CA . LYS A 1 75 ? 6.934 -26.5 -13.766 1 96.94 75 LYS A CA 1
ATOM 593 C C . LYS A 1 75 ? 5.746 -25.562 -13.602 1 96.94 75 LYS A C 1
ATOM 595 O O . LYS A 1 75 ? 5.402 -24.812 -14.523 1 96.94 75 LYS A O 1
ATOM 600 N N . VAL A 1 76 ? 5.102 -25.672 -12.43 1 98.44 76 VAL A N 1
ATOM 601 C CA . VAL A 1 76 ? 4.031 -24.75 -12.086 1 98.44 76 VAL A CA 1
ATOM 602 C C . VAL A 1 76 ? 4.285 -24.141 -10.703 1 98.44 76 VAL A C 1
ATOM 604 O O . VAL A 1 76 ? 5.121 -24.656 -9.945 1 98.44 76 VAL A O 1
ATOM 607 N N . TYR A 1 77 ? 3.611 -23.047 -10.43 1 98.69 77 TYR A N 1
ATOM 608 C CA . TYR A 1 77 ? 3.725 -22.359 -9.148 1 98.69 77 TYR A CA 1
ATOM 609 C C . TYR A 1 77 ? 2.418 -22.453 -8.36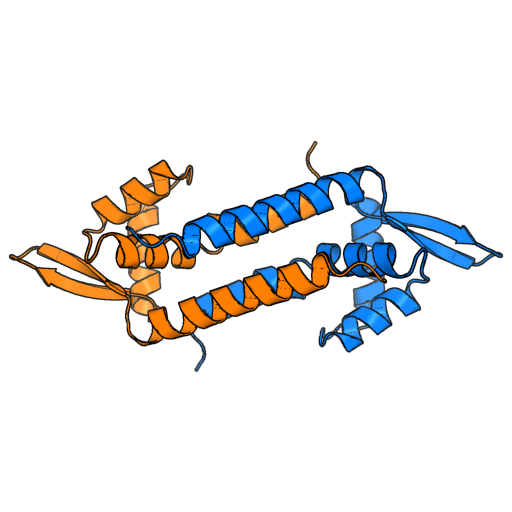7 1 98.69 77 TYR A C 1
ATOM 611 O O . TYR A 1 77 ? 1.335 -22.312 -8.945 1 98.69 77 TYR A O 1
ATOM 619 N N . ILE A 1 78 ? 2.559 -22.719 -7.07 1 98.62 78 ILE A N 1
ATOM 620 C CA . ILE A 1 78 ? 1.438 -22.672 -6.137 1 98.62 78 ILE A CA 1
ATOM 621 C C . ILE A 1 78 ? 1.777 -21.734 -4.973 1 98.62 78 ILE A C 1
ATOM 623 O O . ILE A 1 78 ? 2.947 -21.422 -4.738 1 98.62 78 ILE A O 1
ATOM 627 N N . VAL A 1 79 ? 0.747 -21.297 -4.312 1 98.62 79 VAL A N 1
ATOM 628 C CA . VAL A 1 79 ? 0.975 -20.469 -3.129 1 98.62 79 VAL A CA 1
ATOM 629 C C . VAL A 1 79 ? 1.374 -21.359 -1.951 1 98.62 79 VAL A C 1
ATOM 631 O O . VAL A 1 79 ? 0.731 -22.375 -1.687 1 98.62 79 VAL A O 1
ATOM 634 N N . SER A 1 80 ? 2.463 -21.031 -1.339 1 98.69 80 SER A N 1
ATOM 635 C CA . SER A 1 80 ? 2.896 -21.781 -0.169 1 98.69 80 SER A CA 1
ATOM 636 C C . SER A 1 80 ? 1.973 -21.531 1.021 1 98.69 80 SER A C 1
ATOM 638 O O . SER A 1 80 ? 1.146 -20.625 0.993 1 98.69 80 SER A O 1
ATOM 640 N N . GLU A 1 81 ? 2.139 -22.344 2.096 1 98.12 81 GLU A N 1
ATOM 641 C CA . GLU A 1 81 ? 1.394 -22.125 3.328 1 98.12 81 GLU A CA 1
ATOM 642 C C . GLU A 1 81 ? 1.732 -20.766 3.939 1 98.12 81 GLU A C 1
ATOM 644 O O . GLU A 1 81 ? 0.842 -20.031 4.387 1 98.12 81 GLU A O 1
ATOM 649 N N . GLN A 1 82 ? 3.006 -20.391 3.947 1 98.06 82 GLN A N 1
ATOM 650 C CA . GLN A 1 82 ? 3.434 -19.094 4.469 1 98.06 82 GLN A CA 1
ATOM 651 C C . GLN A 1 82 ? 2.922 -17.953 3.594 1 98.06 82 GLN A C 1
ATOM 653 O O . GLN A 1 82 ? 2.477 -16.922 4.105 1 98.06 82 GLN A O 1
ATOM 658 N N . GLY A 1 83 ? 3.002 -18.188 2.289 1 98.31 83 GLY A N 1
ATOM 659 C CA . GLY A 1 83 ? 2.479 -17.188 1.365 1 98.31 83 GLY A CA 1
ATOM 660 C C . GLY A 1 83 ? 1.011 -16.891 1.588 1 98.31 83 GLY A C 1
ATOM 661 O O . GLY A 1 83 ? 0.604 -15.719 1.565 1 98.31 83 GLY A O 1
ATOM 662 N N . LEU A 1 84 ? 0.287 -17.969 1.833 1 98.25 84 LEU A N 1
ATOM 663 C CA . LEU A 1 84 ? -1.144 -17.812 2.07 1 98.25 84 LEU A CA 1
ATOM 664 C C . LEU A 1 84 ? -1.397 -17.094 3.396 1 98.25 84 LEU A C 1
ATOM 666 O O . LEU A 1 84 ? -2.238 -16.203 3.471 1 98.25 84 LEU A O 1
ATOM 670 N N . LYS A 1 85 ? -0.701 -17.5 4.367 1 98.25 85 LYS A N 1
ATOM 671 C CA . LYS A 1 85 ? -0.838 -16.875 5.684 1 98.25 85 LYS A CA 1
ATOM 672 C C . LYS A 1 85 ? -0.593 -15.375 5.621 1 98.25 85 LYS A C 1
ATOM 674 O O . LYS A 1 85 ? -1.421 -14.586 6.082 1 98.25 85 LYS A O 1
ATOM 679 N N . TYR A 1 86 ? 0.422 -14.969 5.02 1 98.06 86 TYR A N 1
ATOM 680 C CA . TYR A 1 86 ? 0.792 -13.562 5.027 1 98.06 86 TYR A CA 1
ATOM 681 C C . TYR A 1 86 ? -0.046 -12.773 4.027 1 98.06 86 TYR A C 1
ATOM 683 O O . TYR A 1 86 ? -0.256 -11.57 4.195 1 98.06 86 TYR A O 1
ATOM 691 N N . PHE A 1 87 ? -0.538 -13.492 2.986 1 98.5 87 PHE A N 1
ATOM 692 C CA . PHE A 1 87 ? -1.514 -12.859 2.105 1 98.5 87 PHE A CA 1
ATOM 693 C C . PHE A 1 87 ? -2.764 -12.461 2.881 1 98.5 87 PHE A C 1
ATOM 695 O O . PHE A 1 87 ? -3.258 -11.336 2.742 1 98.5 87 PHE A O 1
ATOM 702 N N . ARG A 1 88 ? -3.195 -13.32 3.713 1 98.19 88 ARG A N 1
ATOM 703 C CA . ARG A 1 88 ? -4.387 -13.047 4.508 1 98.19 88 ARG A CA 1
ATOM 704 C C . ARG A 1 88 ? -4.129 -11.93 5.516 1 98.19 88 ARG A C 1
ATOM 706 O O . ARG A 1 88 ? -4.996 -11.086 5.75 1 98.19 88 ARG A O 1
ATOM 713 N N . ILE A 1 89 ? -3.004 -11.914 6.062 1 98.19 89 ILE A N 1
ATOM 714 C CA . ILE A 1 89 ? -2.631 -10.844 6.992 1 98.19 89 ILE A CA 1
ATOM 715 C C . ILE A 1 89 ? -2.582 -9.516 6.25 1 98.19 89 ILE A C 1
ATOM 717 O O . ILE A 1 89 ? -3.074 -8.5 6.754 1 98.19 89 ILE A O 1
ATOM 721 N N . ALA A 1 90 ? -1.993 -9.547 5.051 1 98.31 90 ALA A N 1
ATOM 722 C CA . ALA A 1 90 ? -1.914 -8.336 4.238 1 98.31 90 ALA A CA 1
ATOM 723 C C . ALA A 1 90 ? -3.307 -7.809 3.904 1 98.31 90 ALA A C 1
ATOM 725 O O . ALA A 1 90 ? -3.549 -6.598 3.955 1 98.31 90 ALA A O 1
ATOM 726 N N . LEU A 1 91 ? -4.207 -8.742 3.582 1 98.06 91 LEU A N 1
ATOM 727 C CA . LEU A 1 91 ? -5.582 -8.336 3.305 1 98.06 91 LEU A CA 1
ATOM 728 C C . LEU A 1 91 ? -6.199 -7.641 4.512 1 98.06 91 LEU A C 1
ATOM 730 O O . LEU A 1 91 ? -6.844 -6.598 4.375 1 98.06 91 LEU A O 1
ATOM 734 N N . SER A 1 92 ? -6.004 -8.172 5.668 1 98.19 92 SER A N 1
ATOM 735 C CA . SER A 1 92 ? -6.516 -7.578 6.898 1 98.19 92 SER A CA 1
ATOM 736 C C . SER A 1 92 ? -5.895 -6.207 7.148 1 98.19 92 SER A C 1
ATOM 738 O O . SER A 1 92 ? -6.582 -5.277 7.574 1 98.19 92 SER A O 1
ATOM 740 N N . ASP A 1 93 ? -4.586 -6.129 6.852 1 98.19 93 ASP A N 1
ATOM 741 C CA . ASP A 1 93 ? -3.891 -4.859 7.027 1 98.19 93 ASP A CA 1
ATOM 742 C C . ASP A 1 93 ? -4.473 -3.783 6.117 1 98.19 93 ASP A C 1
ATOM 744 O O . ASP A 1 93 ? -4.598 -2.623 6.516 1 98.19 93 ASP A O 1
ATOM 748 N N . ILE A 1 94 ? -4.789 -4.129 4.859 1 98.38 94 ILE A N 1
ATOM 749 C CA . ILE A 1 94 ? -5.375 -3.186 3.914 1 98.38 94 ILE A CA 1
ATOM 750 C C . ILE A 1 94 ? -6.734 -2.715 4.426 1 98.38 94 ILE A C 1
ATOM 752 O O . ILE A 1 94 ? -7.043 -1.521 4.383 1 98.38 94 ILE A O 1
ATOM 756 N N . LYS A 1 95 ? -7.523 -3.627 4.914 1 97.88 95 LYS A N 1
ATOM 757 C CA . LYS A 1 95 ? -8.836 -3.281 5.441 1 97.88 95 LYS A CA 1
ATOM 758 C C . LYS A 1 95 ? -8.719 -2.338 6.637 1 97.88 95 LYS A C 1
ATOM 760 O O . LYS A 1 95 ? -9.484 -1.375 6.75 1 97.88 95 LYS A O 1
ATOM 765 N N . ASN A 1 96 ? -7.824 -2.611 7.527 1 97.44 96 ASN A N 1
ATOM 766 C CA . ASN A 1 96 ? -7.602 -1.755 8.688 1 97.44 96 ASN A CA 1
ATOM 767 C C . ASN A 1 96 ? -7.129 -0.364 8.273 1 97.44 96 ASN A C 1
ATOM 769 O O . ASN A 1 96 ? -7.516 0.634 8.883 1 97.44 96 ASN A O 1
ATOM 773 N N . LEU A 1 97 ? -6.25 -0.354 7.289 1 97.75 97 LEU A N 1
ATOM 774 C CA . LEU A 1 97 ? -5.793 0.925 6.758 1 97.75 97 LEU A CA 1
ATOM 775 C C . LEU A 1 97 ? -6.969 1.749 6.242 1 97.75 97 LEU A C 1
ATOM 777 O O . LEU A 1 97 ? -7.09 2.932 6.57 1 97.75 97 LEU A O 1
ATOM 781 N N . LEU A 1 98 ? -7.789 1.134 5.43 1 97.44 98 LEU A N 1
ATOM 782 C CA . LEU A 1 98 ? -8.945 1.826 4.867 1 97.44 98 LEU A CA 1
ATOM 783 C C . LEU A 1 98 ? -9.859 2.346 5.973 1 97.44 98 LEU A C 1
ATOM 785 O O . LEU A 1 98 ? -10.359 3.467 5.895 1 97.44 98 LEU A O 1
ATOM 789 N N . LYS A 1 99 ? -10.125 1.559 7 1 96.75 99 LYS A N 1
ATOM 790 C CA . LYS A 1 99 ? -10.961 1.96 8.133 1 96.75 99 LYS A CA 1
ATOM 791 C C . LYS A 1 99 ? -10.398 3.205 8.812 1 96.75 99 LYS A C 1
ATOM 793 O O . LYS A 1 99 ? -11.148 4.125 9.156 1 96.75 99 LYS A O 1
ATOM 798 N N . PHE A 1 100 ? -9.141 3.209 8.953 1 97.38 100 PHE A N 1
ATOM 799 C CA . PHE A 1 100 ? -8.516 4.359 9.602 1 97.38 100 PHE A CA 1
ATOM 800 C C . PHE A 1 100 ? -8.633 5.602 8.727 1 97.38 100 PHE A C 1
ATOM 802 O O . PHE A 1 100 ? -8.977 6.68 9.219 1 97.38 100 PHE A O 1
ATOM 809 N N . LEU A 1 101 ? -8.336 5.418 7.473 1 97.62 101 LEU A N 1
ATOM 810 C CA . LEU A 1 101 ? -8.258 6.57 6.582 1 97.62 101 LEU A CA 1
ATOM 811 C C . LEU A 1 101 ? -9.641 7.168 6.352 1 97.62 101 LEU A C 1
ATOM 813 O O . LEU A 1 101 ? -9.773 8.375 6.117 1 97.62 101 LEU A O 1
ATOM 817 N N . GLU A 1 102 ? -10.664 6.352 6.41 1 94.69 102 GLU A N 1
ATOM 818 C CA . GLU A 1 102 ? -12.016 6.82 6.125 1 94.69 102 GLU A CA 1
ATOM 819 C C . GLU A 1 102 ? -12.734 7.238 7.406 1 94.69 102 GLU A C 1
ATOM 821 O O . GLU A 1 102 ? -13.836 7.801 7.352 1 94.69 102 GLU A O 1
ATOM 826 N N . ALA A 1 103 ? -12.18 6.82 8.523 1 85.25 103 ALA A N 1
ATOM 827 C CA . ALA A 1 103 ? -12.852 7.152 9.781 1 85.25 103 ALA A CA 1
ATOM 828 C C . ALA A 1 103 ? -13.133 8.648 9.867 1 85.25 103 ALA A C 1
ATOM 830 O O . ALA A 1 103 ? -12.242 9.469 9.641 1 85.25 103 ALA A O 1
ATOM 831 N N . LYS A 1 104 ? -14.555 9.016 9.688 1 68.81 104 LYS A N 1
ATOM 832 C CA . LYS A 1 104 ? -15 10.391 9.93 1 68.81 104 LYS A CA 1
ATOM 833 C C . LYS A 1 104 ? -15.281 10.625 11.406 1 68.81 104 LYS A C 1
ATOM 835 O O . LYS A 1 104 ? -15.578 9.688 12.148 1 68.81 104 LYS A O 1
ATOM 840 N N . ASN A 1 105 ? -14.609 11.609 12.172 1 49.41 105 ASN A N 1
ATOM 841 C CA . ASN A 1 105 ? -15.102 11.938 13.508 1 49.41 105 ASN A CA 1
ATOM 842 C C . ASN A 1 105 ? -16.625 12.07 13.523 1 49.41 105 ASN A C 1
ATOM 844 O O . ASN A 1 105 ? -17.188 12.883 12.789 1 49.41 105 ASN A O 1
ATOM 848 N N . ASP A 1 106 ? -17.391 10.953 13.414 1 40.47 106 ASP A N 1
ATOM 849 C CA . ASP A 1 106 ? -18.672 11.328 13.992 1 40.47 106 ASP A CA 1
ATOM 850 C C . ASP A 1 106 ? -18.484 12.141 15.266 1 40.47 106 ASP A C 1
ATOM 852 O O . ASP A 1 106 ? -17.578 11.875 16.047 1 40.47 106 ASP A O 1
ATOM 856 N N . MET B 1 1 ? 10.266 -16.312 11.133 1 72.69 1 MET B N 1
ATOM 857 C CA . MET B 1 1 ? 10.594 -14.977 10.68 1 72.69 1 MET B CA 1
ATOM 858 C C . MET B 1 1 ? 9.609 -14.5 9.617 1 72.69 1 MET B C 1
ATOM 860 O O . MET B 1 1 ? 9.164 -15.289 8.781 1 72.69 1 MET B O 1
ATOM 864 N N . PRO B 1 2 ? 9.141 -13.172 9.727 1 78.25 2 PRO B N 1
ATOM 865 C CA . PRO B 1 2 ? 8.102 -12.805 8.758 1 78.25 2 PRO B CA 1
ATOM 866 C C . PRO B 1 2 ? 8.609 -12.836 7.32 1 78.25 2 PRO B C 1
ATOM 868 O O . PRO B 1 2 ? 9.812 -12.703 7.078 1 78.25 2 PRO B O 1
ATOM 871 N N . LEU B 1 3 ? 7.766 -13.211 6.453 1 90.62 3 LEU B N 1
ATOM 872 C CA . LEU B 1 3 ? 8.039 -13.203 5.023 1 90.62 3 LEU B CA 1
ATOM 873 C C . LEU B 1 3 ? 8.5 -11.82 4.562 1 90.62 3 LEU B C 1
ATOM 875 O O . LEU B 1 3 ? 7.859 -10.812 4.863 1 90.62 3 LEU B O 1
ATOM 879 N N . ARG B 1 4 ? 9.703 -11.836 3.955 1 95.81 4 ARG B N 1
ATOM 880 C CA . ARG B 1 4 ? 10.266 -10.57 3.482 1 95.81 4 ARG B CA 1
ATOM 881 C C . ARG B 1 4 ? 9.242 -9.781 2.686 1 95.81 4 ARG B C 1
ATOM 883 O O . ARG B 1 4 ? 9.141 -8.555 2.832 1 95.81 4 ARG B O 1
ATOM 890 N N . ALA B 1 5 ? 8.523 -10.43 1.844 1 97.06 5 ALA B N 1
ATOM 891 C CA . ALA B 1 5 ? 7.508 -9.789 1.012 1 97.06 5 ALA B CA 1
ATOM 892 C C . ALA B 1 5 ? 6.484 -9.039 1.868 1 97.06 5 ALA B C 1
ATOM 894 O O . ALA B 1 5 ? 6.098 -7.914 1.545 1 97.06 5 ALA B O 1
ATOM 895 N N . TYR B 1 6 ? 6.094 -9.625 2.934 1 98 6 TYR B N 1
ATOM 896 C CA . TYR B 1 6 ? 5.125 -8.984 3.818 1 98 6 TYR B CA 1
ATOM 897 C C . TYR B 1 6 ? 5.738 -7.781 4.52 1 98 6 TYR B C 1
ATOM 899 O O . TYR B 1 6 ? 5.078 -6.758 4.703 1 98 6 TYR B O 1
ATOM 907 N N . MET B 1 7 ? 6.961 -7.992 4.875 1 97.06 7 MET B N 1
ATOM 908 C CA . MET B 1 7 ? 7.633 -6.883 5.551 1 97.06 7 MET B CA 1
ATOM 909 C C . MET B 1 7 ? 7.734 -5.668 4.633 1 97.06 7 MET B C 1
ATOM 911 O O . MET B 1 7 ? 7.527 -4.535 5.07 1 97.06 7 MET B O 1
ATOM 915 N N . ARG B 1 8 ? 8.008 -5.93 3.395 1 95.69 8 ARG B N 1
ATOM 916 C CA . ARG B 1 8 ? 8.039 -4.844 2.42 1 95.69 8 ARG B CA 1
ATOM 917 C C . ARG B 1 8 ? 6.668 -4.199 2.27 1 95.69 8 ARG B C 1
ATOM 919 O O . ARG B 1 8 ? 6.555 -2.973 2.213 1 95.69 8 ARG B O 1
ATOM 926 N N . PHE B 1 9 ? 5.715 -5.012 2.24 1 98.12 9 PHE B N 1
ATOM 927 C CA . PHE B 1 9 ? 4.348 -4.523 2.107 1 98.12 9 PHE B CA 1
ATOM 928 C C . PHE B 1 9 ? 3.955 -3.68 3.314 1 98.12 9 PHE B C 1
ATOM 930 O O . PHE B 1 9 ? 3.342 -2.621 3.166 1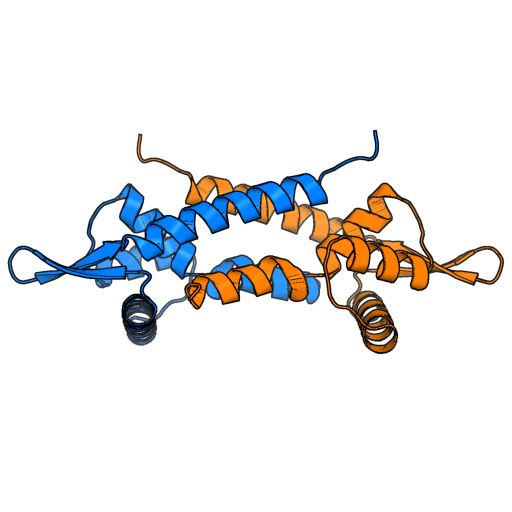 98.12 9 PHE B O 1
ATOM 937 N N . LYS B 1 10 ? 4.305 -4.148 4.457 1 97.44 10 LYS B N 1
ATOM 938 C CA . LYS B 1 10 ? 3.979 -3.434 5.688 1 97.44 10 LYS B CA 1
ATOM 939 C C . LYS B 1 10 ? 4.621 -2.049 5.707 1 97.44 10 LYS B C 1
ATOM 941 O O . LYS B 1 10 ? 3.984 -1.069 6.098 1 97.44 10 LYS B O 1
ATOM 946 N N . ASN B 1 11 ? 5.859 -2.012 5.23 1 96.75 11 ASN B N 1
ATOM 947 C CA . ASN B 1 11 ? 6.535 -0.723 5.117 1 96.75 11 ASN B CA 1
ATOM 948 C C . ASN B 1 11 ? 5.875 0.168 4.07 1 96.75 11 ASN B C 1
ATOM 950 O O . ASN B 1 11 ? 5.766 1.38 4.258 1 96.75 11 ASN B O 1
ATOM 954 N N . CYS B 1 12 ? 5.379 -0.424 3.037 1 97.75 12 CYS B N 1
ATOM 955 C CA . CYS B 1 12 ? 4.727 0.28 1.939 1 97.75 12 CYS B CA 1
ATOM 956 C C . CYS B 1 12 ? 3.461 0.983 2.418 1 97.75 12 CYS B C 1
ATOM 958 O O . CYS B 1 12 ? 3.324 2.197 2.262 1 97.75 12 CYS B O 1
ATOM 960 N N . ILE B 1 13 ? 2.641 0.315 3.164 1 97.75 13 ILE B N 1
ATOM 961 C CA . ILE B 1 13 ? 1.354 0.907 3.521 1 97.75 13 ILE B CA 1
ATOM 962 C C . ILE B 1 13 ? 1.487 1.675 4.832 1 97.75 13 ILE B C 1
ATOM 964 O O . ILE B 1 13 ? 0.571 2.398 5.23 1 97.75 13 ILE B O 1
ATOM 968 N N . GLY B 1 14 ? 2.631 1.563 5.438 1 97.19 14 GLY B N 1
ATOM 969 C CA . GLY B 1 14 ? 2.889 2.209 6.715 1 97.19 14 GLY B CA 1
ATOM 970 C C . GLY B 1 14 ? 3.805 3.412 6.605 1 97.19 14 GLY B C 1
ATOM 971 O O . GLY B 1 14 ? 3.436 4.426 6.008 1 97.19 14 GLY B O 1
ATOM 972 N N . LYS B 1 15 ? 5.008 3.205 7.004 1 96.38 15 LYS B N 1
ATOM 973 C CA . LYS B 1 15 ? 5.969 4.297 7.102 1 96.38 15 LYS B CA 1
ATOM 974 C C . LYS B 1 15 ? 6.258 4.902 5.727 1 96.38 15 LYS B C 1
ATOM 976 O O . LYS B 1 15 ? 6.559 6.09 5.617 1 96.38 15 LYS B O 1
ATOM 981 N N . GLY B 1 16 ? 6.109 4.172 4.699 1 96.56 16 GLY B N 1
ATOM 982 C CA . GLY B 1 16 ? 6.383 4.652 3.354 1 96.56 16 GLY B CA 1
ATOM 983 C C . GLY B 1 16 ? 5.344 5.633 2.846 1 96.56 16 GLY B C 1
ATOM 984 O O . GLY B 1 16 ? 5.594 6.371 1.89 1 96.56 16 GLY B O 1
ATOM 985 N N . ASN B 1 17 ? 4.207 5.582 3.459 1 97.88 17 ASN B N 1
ATOM 986 C CA . ASN B 1 17 ? 3.133 6.457 2.998 1 97.88 17 ASN B CA 1
ATOM 987 C C . ASN B 1 17 ? 2.463 7.18 4.16 1 97.88 17 ASN B C 1
ATOM 989 O O . ASN B 1 17 ? 1.234 7.207 4.258 1 97.88 17 ASN B O 1
ATOM 993 N N . LEU B 1 18 ? 3.283 7.84 4.961 1 98.31 18 LEU B N 1
ATOM 994 C CA . LEU B 1 18 ? 2.809 8.547 6.145 1 98.31 18 LEU B CA 1
ATOM 995 C C . LEU B 1 18 ? 1.938 9.734 5.758 1 98.31 18 LEU B C 1
ATOM 997 O O . LEU B 1 18 ? 1.143 10.219 6.566 1 98.31 18 LEU B O 1
ATOM 1001 N N . TRP B 1 19 ? 2.084 10.188 4.523 1 98.5 19 TRP B N 1
ATOM 1002 C CA . TRP B 1 19 ? 1.278 11.32 4.082 1 98.5 19 TRP B C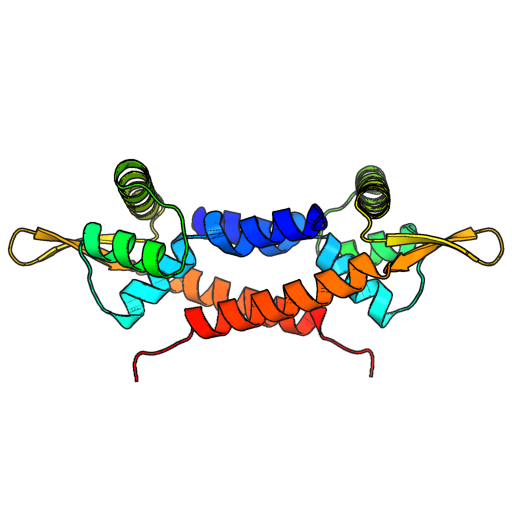A 1
ATOM 1003 C C . TRP B 1 19 ? -0.208 10.984 4.125 1 98.5 19 TRP B C 1
ATOM 1005 O O . TRP B 1 19 ? -1.038 11.852 4.426 1 98.5 19 TRP B O 1
ATOM 1015 N N . LEU B 1 20 ? -0.584 9.734 3.881 1 98.62 20 LEU B N 1
ATOM 1016 C CA . LEU B 1 20 ? -1.982 9.32 3.924 1 98.62 20 LEU B CA 1
ATOM 1017 C C . LEU B 1 20 ? -2.541 9.445 5.34 1 98.62 20 LEU B C 1
ATOM 1019 O O . LEU B 1 20 ? -3.654 9.938 5.531 1 98.62 20 LEU B O 1
ATOM 1023 N N . TYR B 1 21 ? -1.736 9.016 6.301 1 98.62 21 TYR B N 1
ATOM 1024 C CA . TYR B 1 21 ? -2.137 9.094 7.703 1 98.62 21 TYR B CA 1
ATOM 1025 C C . TYR B 1 21 ? -2.246 10.539 8.164 1 98.62 21 TYR B C 1
ATOM 1027 O O . TYR B 1 21 ? -3.176 10.898 8.891 1 98.62 21 TYR B O 1
ATOM 1035 N N . THR B 1 22 ? -1.302 11.32 7.766 1 98.69 22 THR B N 1
ATOM 1036 C CA . THR B 1 22 ? -1.28 12.727 8.141 1 98.69 22 THR B CA 1
ATOM 1037 C C . THR B 1 22 ? -2.523 13.445 7.621 1 98.69 22 THR B C 1
ATOM 1039 O O . THR B 1 22 ? -3.188 14.164 8.367 1 98.69 22 THR B O 1
ATOM 1042 N N . VAL B 1 23 ? -2.857 13.18 6.367 1 98.62 23 VAL B N 1
ATOM 1043 C CA . VAL B 1 23 ? -4.031 13.797 5.758 1 98.62 23 VAL B CA 1
ATOM 1044 C C . VAL B 1 23 ? -5.289 13.344 6.488 1 98.62 23 VAL B C 1
ATOM 1046 O O . VAL B 1 23 ? -6.148 14.164 6.832 1 98.62 23 VAL B O 1
ATOM 1049 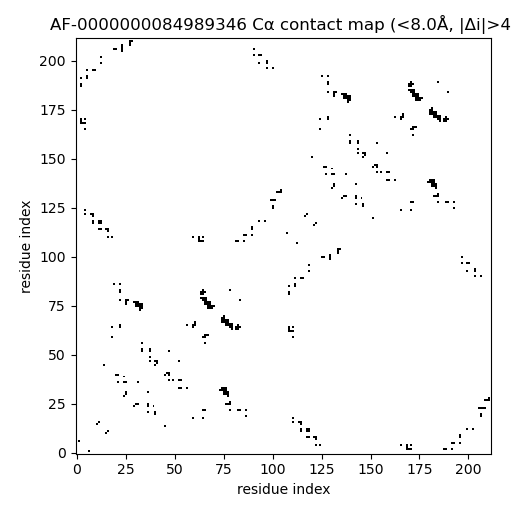N N . ALA B 1 24 ? -5.402 12.07 6.762 1 98.5 24 ALA B N 1
ATOM 1050 C CA . ALA B 1 24 ? -6.566 11.547 7.469 1 98.5 24 ALA B CA 1
ATOM 1051 C C . ALA B 1 24 ? -6.727 12.211 8.836 1 98.5 24 ALA B C 1
ATOM 1053 O O . ALA B 1 24 ? -7.832 12.578 9.227 1 98.5 24 ALA B O 1
ATOM 1054 N N . ILE B 1 25 ? -5.637 12.359 9.523 1 98.31 25 ILE B N 1
ATOM 1055 C CA . ILE B 1 25 ? -5.629 12.945 10.859 1 98.31 25 ILE B CA 1
ATOM 1056 C C . ILE B 1 25 ? -6.102 14.398 10.789 1 98.31 25 ILE B C 1
ATOM 1058 O O . ILE B 1 25 ? -6.969 14.812 11.562 1 98.31 25 ILE B O 1
ATOM 1062 N N . ILE B 1 26 ? -5.566 15.156 9.867 1 98.31 26 ILE B N 1
ATOM 1063 C CA . ILE B 1 26 ? -5.895 16.578 9.758 1 98.31 26 ILE B CA 1
ATOM 1064 C C . ILE B 1 26 ? -7.352 16.734 9.32 1 98.31 26 ILE B C 1
ATOM 1066 O O . ILE B 1 26 ? -8.047 17.641 9.789 1 98.31 26 ILE B O 1
ATOM 1070 N N . LEU B 1 27 ? -7.797 15.828 8.422 1 97.62 27 LEU B N 1
ATOM 1071 C CA . LEU B 1 27 ? -9.18 15.922 7.965 1 97.62 27 LEU B CA 1
ATOM 1072 C C . LEU B 1 27 ? -10.148 15.648 9.109 1 97.62 27 LEU B C 1
ATOM 1074 O O . LEU B 1 27 ? -11.242 16.203 9.148 1 97.62 27 LEU B O 1
ATOM 1078 N N . ARG B 1 28 ? -9.742 14.859 9.977 1 96.69 28 ARG B N 1
ATOM 1079 C CA . ARG B 1 28 ? -10.594 14.5 11.102 1 96.69 28 ARG B CA 1
ATOM 1080 C C . ARG B 1 28 ? -10.531 15.555 12.203 1 96.69 28 ARG B C 1
ATOM 1082 O O . ARG B 1 28 ? -11.555 15.922 12.781 1 96.69 28 ARG B O 1
ATOM 1089 N N . ASP B 1 29 ? -9.344 16.141 12.438 1 96.56 29 ASP B N 1
ATOM 1090 C CA . ASP B 1 29 ? -9.125 16.953 13.633 1 96.56 29 ASP B CA 1
ATOM 1091 C C . ASP B 1 29 ? -9.062 18.438 13.281 1 96.56 29 ASP B C 1
ATOM 1093 O O . ASP B 1 29 ? -9.062 19.297 14.172 1 96.56 29 ASP B O 1
ATOM 1097 N N . GLY B 1 30 ? -9.047 18.719 12 1 96.38 30 GLY B N 1
ATOM 1098 C CA . GLY B 1 30 ? -8.828 20.094 11.578 1 96.38 30 GLY B CA 1
ATOM 1099 C C . GLY B 1 30 ? -7.359 20.484 11.57 1 96.38 30 GLY B C 1
ATOM 1100 O O . GLY B 1 30 ? -6.484 19.641 11.75 1 96.38 30 GLY B O 1
ATOM 1101 N N . PRO B 1 31 ? -7.074 21.766 11.359 1 97.94 31 PRO B N 1
ATOM 1102 C CA . PRO B 1 31 ? -5.691 22.25 11.328 1 97.94 31 PRO B CA 1
ATOM 1103 C C . PRO B 1 31 ? -4.918 21.891 12.594 1 97.94 31 PRO B C 1
ATOM 1105 O O . PRO B 1 31 ? -5.449 22.016 13.703 1 97.94 31 PRO B O 1
ATOM 1108 N N . LEU B 1 32 ? -3.719 21.438 12.422 1 98.19 32 LEU B N 1
ATOM 1109 C CA . LEU B 1 32 ? -2.916 21 13.562 1 98.19 32 LEU B CA 1
ATOM 1110 C C . LEU B 1 32 ? -1.504 21.578 13.477 1 98.19 32 LEU B C 1
ATOM 1112 O O . LEU B 1 32 ? -0.96 21.75 12.383 1 98.19 32 LEU B O 1
ATOM 1116 N N . HIS B 1 33 ? -0.916 21.844 14.664 1 98.19 33 HIS B N 1
ATOM 1117 C CA . HIS B 1 33 ? 0.509 22.156 14.734 1 98.19 33 HIS B CA 1
ATOM 1118 C C . HIS B 1 33 ? 1.353 20.922 14.438 1 98.19 33 HIS B C 1
ATOM 1120 O O . HIS B 1 33 ? 0.87 19.781 14.555 1 98.19 33 HIS B O 1
ATOM 1126 N N . GLY B 1 34 ? 2.627 21.156 14.008 1 98.12 34 GLY B N 1
ATOM 1127 C CA . GLY B 1 34 ? 3.516 20.047 13.703 1 98.12 34 GLY B CA 1
ATOM 1128 C C . GLY B 1 34 ? 3.613 19.031 14.82 1 98.12 34 GLY B C 1
ATOM 1129 O O . GLY B 1 34 ? 3.572 17.812 14.578 1 98.12 34 GLY B O 1
ATOM 1130 N N . TYR B 1 35 ? 3.648 19.594 15.992 1 97.56 35 TYR B N 1
ATOM 1131 C CA . TYR B 1 35 ? 3.74 18.734 17.172 1 97.56 35 TYR B CA 1
ATOM 1132 C C . TYR B 1 35 ? 2.525 17.812 17.266 1 97.56 35 TYR B C 1
ATOM 1134 O O . TYR B 1 35 ? 2.656 16.641 17.609 1 97.56 35 TYR B O 1
ATOM 1142 N N . GLY B 1 36 ? 1.396 18.344 17.062 1 97.88 36 GLY B N 1
ATOM 1143 C CA . GLY B 1 36 ? 0.162 17.562 17.109 1 97.88 36 GLY B CA 1
ATOM 1144 C C . GLY B 1 36 ? 0.122 16.438 16.094 1 97.88 36 GLY B C 1
ATOM 1145 O O . GLY B 1 36 ? -0.26 15.32 16.422 1 97.88 36 GLY B O 1
ATOM 1146 N N . ILE B 1 37 ? 0.548 16.719 14.906 1 98.56 37 ILE B N 1
ATOM 1147 C CA . ILE B 1 37 ? 0.561 15.719 13.836 1 98.56 37 ILE B CA 1
ATOM 1148 C C . ILE B 1 37 ? 1.537 14.602 14.188 1 98.56 37 ILE B C 1
ATOM 1150 O O . ILE B 1 37 ? 1.185 13.414 14.133 1 98.56 37 ILE B O 1
ATOM 1154 N N . ILE B 1 38 ? 2.73 15.016 14.625 1 98.62 38 ILE B N 1
ATOM 1155 C CA . ILE B 1 38 ? 3.789 14.055 14.922 1 98.62 38 ILE B CA 1
ATOM 1156 C C . ILE B 1 38 ? 3.373 13.18 16.109 1 98.62 38 ILE B C 1
ATOM 1158 O O . ILE B 1 38 ? 3.562 11.961 16.078 1 98.62 38 ILE B O 1
ATOM 1162 N N . SER B 1 39 ? 2.762 13.805 17.078 1 98.31 39 SER B N 1
ATOM 1163 C CA . SER B 1 39 ? 2.285 13.078 18.25 1 98.31 39 SER B CA 1
ATOM 1164 C C . SER B 1 39 ? 1.238 12.039 17.875 1 98.31 39 SER B C 1
ATOM 1166 O O . SER B 1 39 ? 1.274 10.906 18.359 1 98.31 39 SER B O 1
ATOM 1168 N N . LYS B 1 40 ? 0.353 12.383 17.031 1 98.12 40 LYS B N 1
ATOM 1169 C CA . LYS B 1 40 ? -0.714 11.477 16.625 1 98.12 40 LYS B CA 1
ATOM 1170 C C . LYS B 1 40 ? -0.169 10.336 15.773 1 98.12 40 LYS B C 1
ATOM 1172 O O . LYS B 1 40 ? -0.617 9.195 15.891 1 98.12 40 LYS B O 1
ATOM 1177 N N . LEU B 1 41 ? 0.779 10.602 14.906 1 98.31 41 LEU B N 1
ATOM 1178 C CA . LEU B 1 41 ? 1.432 9.547 14.141 1 98.31 41 LEU B CA 1
ATOM 1179 C C . LEU B 1 41 ? 2.145 8.562 15.055 1 98.31 41 LEU B C 1
ATOM 1181 O O . LEU B 1 41 ? 2.084 7.348 14.844 1 98.31 41 LEU B O 1
ATOM 1185 N N . ARG B 1 42 ? 2.797 9.102 16.141 1 98.25 42 ARG B N 1
ATOM 1186 C CA . ARG B 1 42 ? 3.455 8.242 17.109 1 98.25 42 ARG B CA 1
ATOM 1187 C C . ARG B 1 42 ? 2.441 7.367 17.844 1 98.25 42 ARG B C 1
ATOM 11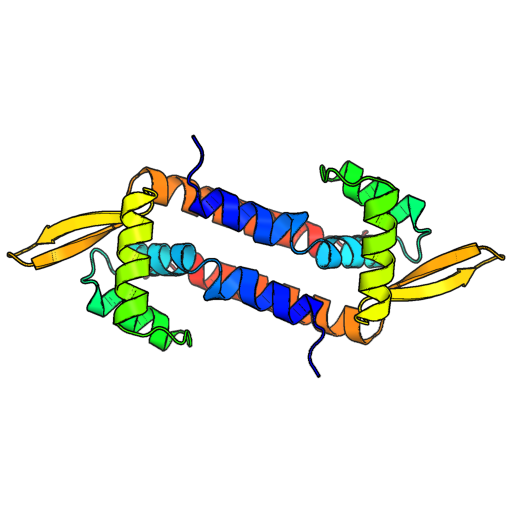89 O O . ARG B 1 42 ? 2.705 6.191 18.109 1 98.25 42 ARG B O 1
ATOM 1196 N N . ALA B 1 43 ? 1.311 7.969 18.125 1 97.88 43 ALA B N 1
ATOM 1197 C CA . ALA B 1 43 ? 0.268 7.234 18.828 1 97.88 43 ALA B CA 1
ATOM 1198 C C . ALA B 1 43 ? -0.25 6.066 18 1 97.88 43 ALA B C 1
ATOM 1200 O O . ALA B 1 43 ? -0.78 5.094 18.547 1 97.88 43 ALA B O 1
ATOM 1201 N N . LEU B 1 44 ? -0.137 6.195 16.703 1 97.25 44 LEU B N 1
ATOM 1202 C CA . LEU B 1 44 ? -0.547 5.117 15.812 1 97.25 44 LEU B CA 1
ATOM 1203 C C . LEU B 1 44 ? 0.498 4.008 15.781 1 97.25 44 LEU B C 1
ATOM 1205 O O . LEU B 1 44 ? 0.275 2.957 15.18 1 97.25 44 LEU B O 1
ATOM 1209 N N . GLY B 1 45 ? 1.676 4.285 16.359 1 97.19 45 GLY B N 1
ATOM 1210 C CA . GLY B 1 45 ? 2.703 3.258 16.453 1 97.19 45 GLY B CA 1
ATOM 1211 C C . GLY B 1 45 ? 3.912 3.551 15.578 1 97.19 45 GLY B C 1
ATOM 1212 O O . GLY B 1 45 ? 4.863 2.766 15.547 1 97.19 45 GLY B O 1
ATOM 1213 N N . PHE B 1 46 ? 3.912 4.684 14.883 1 97.94 46 PHE B N 1
ATOM 1214 C CA . PHE B 1 46 ? 5.051 5.016 14.039 1 97.94 46 PHE B CA 1
ATOM 1215 C C . PHE B 1 46 ? 6.199 5.578 14.867 1 97.94 46 PHE B C 1
ATOM 1217 O O . PHE B 1 46 ? 5.984 6.422 15.742 1 97.94 46 PHE B O 1
ATOM 1224 N N . ASP B 1 47 ? 7.359 5.055 14.609 1 96.31 47 ASP B N 1
ATOM 1225 C CA . ASP B 1 47 ? 8.562 5.57 15.258 1 96.31 47 ASP B CA 1
ATOM 1226 C C . ASP B 1 47 ? 9.102 6.797 14.523 1 96.31 47 ASP B C 1
ATOM 1228 O O . ASP B 1 47 ? 9.898 6.668 13.594 1 96.31 47 ASP B O 1
ATOM 1232 N N . ILE B 1 48 ? 8.703 7.938 14.953 1 97 48 ILE B N 1
ATOM 1233 C CA . ILE B 1 48 ? 9.016 9.195 14.273 1 97 48 ILE B CA 1
ATOM 1234 C C . ILE B 1 48 ? 9.664 10.164 15.266 1 97 48 ILE B C 1
ATOM 1236 O O . ILE B 1 48 ? 9.055 10.539 16.266 1 97 48 ILE B O 1
ATOM 1240 N N . SER B 1 49 ? 10.891 10.531 15.031 1 97 49 SER B N 1
ATOM 1241 C CA . SER B 1 49 ? 11.531 11.562 15.836 1 97 49 SER B CA 1
ATOM 1242 C C . SER B 1 49 ? 11.016 12.953 15.469 1 97 49 SER B C 1
ATOM 1244 O O . SER B 1 49 ? 10.438 13.141 14.398 1 97 49 SER B O 1
ATOM 1246 N N . ASN B 1 50 ? 11.258 13.875 16.375 1 95.5 50 ASN B N 1
ATOM 1247 C CA . ASN B 1 50 ? 10.875 15.258 16.078 1 95.5 50 ASN B CA 1
ATOM 1248 C C . ASN B 1 50 ? 11.586 15.773 14.828 1 95.5 50 ASN B C 1
ATOM 1250 O O . ASN B 1 50 ? 10.953 16.344 13.938 1 95.5 50 ASN B O 1
ATOM 1254 N N . VAL B 1 51 ? 12.781 15.5 14.797 1 96.56 51 VAL B N 1
ATOM 1255 C CA . VAL B 1 51 ? 13.586 15.969 13.672 1 96.56 51 VAL B CA 1
ATOM 1256 C C . VAL B 1 51 ? 13.023 15.406 12.367 1 96.56 51 VAL B C 1
ATOM 1258 O O . VAL B 1 51 ? 12.664 16.156 11.461 1 96.56 51 VAL B O 1
ATOM 1261 N N . TYR B 1 52 ? 12.805 14.133 12.312 1 97.38 52 TYR B N 1
ATOM 1262 C CA . TYR B 1 52 ? 12.289 13.484 11.109 1 97.38 52 TYR B CA 1
ATOM 1263 C C . TYR B 1 52 ? 10.883 13.969 10.789 1 97.38 52 TYR B C 1
ATOM 1265 O O . TYR B 1 52 ? 10.555 14.211 9.625 1 97.38 52 TYR B O 1
ATOM 1273 N N . GLY B 1 53 ? 10.062 14.047 11.789 1 98.12 53 GLY B N 1
ATOM 1274 C CA . GLY B 1 53 ? 8.68 14.469 11.602 1 98.12 53 GLY B CA 1
ATOM 1275 C C . GLY B 1 53 ? 8.562 15.812 10.914 1 98.12 53 GLY B C 1
ATOM 1276 O O . GLY B 1 53 ? 7.738 15.984 10.008 1 98.12 53 GLY B O 1
ATOM 1277 N N . TYR B 1 54 ? 9.359 16.703 11.367 1 97.94 54 TYR B N 1
ATOM 1278 C CA . TYR B 1 54 ? 9.258 18.031 10.773 1 97.94 54 TYR B CA 1
ATOM 1279 C C . TYR B 1 54 ? 9.805 18.047 9.344 1 97.94 54 TYR B C 1
ATOM 1281 O O . TYR B 1 54 ? 9.344 18.828 8.508 1 97.94 54 TYR B O 1
ATOM 1289 N N . VAL B 1 55 ? 10.805 17.25 9.094 1 97.88 55 VAL B N 1
ATOM 1290 C CA . VAL B 1 55 ? 11.297 17.094 7.73 1 97.88 55 VAL B CA 1
ATOM 1291 C C . VAL B 1 55 ? 10.203 16.5 6.848 1 97.88 55 VAL B C 1
ATOM 1293 O O . VAL B 1 55 ? 10 16.953 5.719 1 97.88 55 VAL B O 1
ATOM 1296 N N . LEU B 1 56 ? 9.516 15.555 7.391 1 97.88 56 LEU B N 1
ATOM 1297 C CA . LEU B 1 56 ? 8.406 14.922 6.676 1 97.88 56 LEU B CA 1
ATOM 1298 C C . LEU B 1 56 ? 7.32 15.938 6.352 1 97.88 56 LEU B C 1
ATOM 1300 O O . LEU B 1 56 ? 6.809 15.969 5.23 1 97.88 56 LEU B O 1
ATOM 1304 N N . LEU B 1 57 ? 6.996 16.766 7.352 1 98.62 57 LEU B N 1
ATOM 1305 C CA . LEU B 1 57 ? 5.973 17.781 7.141 1 98.62 57 LEU B CA 1
ATOM 1306 C C . LEU B 1 57 ? 6.418 18.797 6.09 1 98.62 57 LEU B C 1
ATOM 1308 O O . LEU B 1 57 ? 5.629 19.188 5.23 1 98.62 57 LEU B O 1
ATOM 1312 N N . LYS B 1 58 ? 7.676 19.172 6.164 1 98.12 58 LYS B N 1
ATOM 1313 C CA . LYS B 1 58 ? 8.219 20.078 5.156 1 98.12 58 LYS B CA 1
ATOM 1314 C C . LYS B 1 58 ? 8.148 19.453 3.764 1 98.12 58 LYS B C 1
ATOM 1316 O O . LYS B 1 58 ? 7.816 20.141 2.793 1 98.12 58 LYS B O 1
ATOM 1321 N N . ARG B 1 59 ? 8.445 18.219 3.67 1 98 59 ARG B N 1
ATOM 1322 C CA . ARG B 1 59 ? 8.367 17.5 2.396 1 98 59 ARG B CA 1
ATOM 1323 C C . ARG B 1 59 ? 6.93 17.469 1.88 1 98 59 ARG B C 1
ATOM 1325 O O . ARG B 1 59 ? 6.691 17.625 0.682 1 98 59 ARG B O 1
ATOM 1332 N N . MET B 1 60 ? 6 17.297 2.77 1 98.56 60 MET B N 1
ATOM 1333 C CA . MET B 1 60 ? 4.598 17.219 2.373 1 98.56 60 MET B CA 1
ATOM 1334 C C . MET B 1 60 ? 4.094 18.562 1.873 1 98.56 60 MET B C 1
ATOM 1336 O O . MET B 1 60 ? 3.254 18.625 0.972 1 98.56 60 MET B O 1
ATOM 1340 N N . VAL B 1 61 ? 4.633 19.609 2.455 1 98.56 61 VAL B N 1
ATOM 1341 C CA . VAL B 1 61 ? 4.301 20.938 1.974 1 98.56 61 VAL B CA 1
ATOM 1342 C C . VAL B 1 61 ? 4.945 21.172 0.608 1 98.56 61 VAL B C 1
ATOM 1344 O O . VAL B 1 61 ? 4.273 21.609 -0.334 1 98.56 61 VAL B O 1
ATOM 1347 N N . ALA B 1 62 ? 6.219 20.797 0.495 1 97.81 62 ALA B N 1
ATOM 1348 C CA . ALA B 1 62 ? 6.953 20.984 -0.752 1 97.81 62 ALA B CA 1
ATOM 1349 C C . ALA B 1 62 ? 6.32 20.188 -1.891 1 97.81 62 ALA B C 1
ATOM 1351 O O . ALA B 1 62 ? 6.273 20.656 -3.031 1 97.81 62 ALA B O 1
ATOM 1352 N N . ASP B 1 63 ? 5.746 19 -1.55 1 96.75 63 ASP B N 1
ATOM 1353 C CA . ASP B 1 63 ? 5.168 18.109 -2.541 1 96.75 63 ASP B CA 1
ATOM 1354 C C . ASP B 1 63 ? 3.727 18.5 -2.865 1 96.75 63 ASP B C 1
ATOM 1356 O O . ASP B 1 63 ? 3.119 17.938 -3.785 1 96.75 63 ASP B O 1
ATOM 1360 N N . GLY B 1 64 ? 3.184 19.344 -2.08 1 98.12 64 GLY B N 1
ATOM 1361 C CA . GLY B 1 64 ? 1.855 19.859 -2.373 1 98.12 64 GLY B CA 1
ATOM 1362 C C . GLY B 1 64 ? 0.751 19.109 -1.652 1 98.12 64 GLY B C 1
ATOM 1363 O O . GLY B 1 64 ? -0.429 19.281 -1.968 1 98.12 64 GLY B O 1
ATOM 1364 N N . VAL B 1 65 ? 1.151 18.297 -0.687 1 98.75 65 VAL B N 1
ATOM 1365 C CA . VAL B 1 65 ? 0.164 17.562 0.083 1 98.75 65 VAL B CA 1
ATOM 1366 C C . VAL B 1 65 ? -0.465 18.469 1.139 1 98.75 65 VAL B C 1
ATOM 1368 O O . VAL B 1 65 ? -1.683 18.453 1.329 1 98.75 65 VAL B O 1
ATOM 1371 N N . LEU B 1 66 ? 0.322 19.25 1.831 1 98.81 66 LEU B N 1
ATOM 1372 C CA . LEU B 1 66 ? -0.111 20.125 2.912 1 98.81 66 LEU B CA 1
ATOM 1373 C C . LEU B 1 66 ? 0.153 21.594 2.564 1 98.81 66 LEU B C 1
ATOM 1375 O O . LEU B 1 66 ? 0.959 21.891 1.678 1 98.81 66 LEU B O 1
ATOM 1379 N N . GLU B 1 67 ? -0.558 22.406 3.258 1 98.75 67 GLU B N 1
ATOM 1380 C CA . GLU B 1 67 ? -0.292 23.844 3.277 1 98.75 67 GLU B CA 1
ATOM 1381 C C . GLU B 1 67 ? -0.066 24.344 4.703 1 98.75 67 GLU B C 1
ATOM 1383 O O . GLU B 1 67 ? -0.7 23.875 5.641 1 98.75 67 GLU B O 1
ATOM 1388 N N . GLU B 1 68 ? 0.859 25.297 4.797 1 98.06 68 GLU B N 1
ATOM 1389 C CA . GLU B 1 68 ? 1.08 25.953 6.078 1 98.06 68 GLU B CA 1
ATOM 1390 C C . GLU B 1 68 ? 0.205 27.203 6.219 1 98.06 68 GLU B C 1
ATOM 1392 O O . GLU B 1 68 ? 0.037 27.953 5.262 1 98.06 68 GLU B O 1
ATOM 1397 N N . ARG B 1 69 ? -0.353 27.281 7.355 1 97.25 69 ARG B N 1
ATOM 1398 C CA . ARG B 1 69 ? -1.126 28.469 7.703 1 97.25 69 ARG B CA 1
ATOM 1399 C C . ARG B 1 69 ? -0.725 29 9.07 1 97.25 69 ARG B C 1
ATOM 1401 O O . ARG B 1 69 ? -0.133 28.281 9.875 1 97.25 69 ARG B O 1
ATOM 1408 N N . GLU B 1 70 ? -0.967 30.266 9.172 1 96.31 70 GLU B N 1
ATOM 1409 C CA . GLU B 1 70 ? -0.75 30.875 10.484 1 96.31 70 GLU B CA 1
ATOM 1410 C C . GLU B 1 70 ? -2.07 31.062 11.227 1 96.31 70 GLU B C 1
ATOM 1412 O O . GLU B 1 70 ? -3.006 31.672 10.688 1 96.31 70 GLU B O 1
ATOM 1417 N N . LEU B 1 71 ? -2.193 30.469 12.406 1 91.88 71 LEU B N 1
ATOM 1418 C CA . LEU B 1 71 ? -3.34 30.641 13.289 1 91.88 71 LEU B CA 1
ATOM 1419 C C . LEU B 1 71 ? -2.9 31.156 14.656 1 91.88 71 LEU B C 1
ATOM 1421 O O . LEU B 1 71 ? -2.172 30.469 15.375 1 91.88 71 LEU B O 1
ATOM 1425 N N . ASP B 1 72 ? -3.346 32.344 14.977 1 92.31 72 ASP B N 1
ATOM 1426 C CA . ASP B 1 72 ? -3.002 32.969 16.25 1 92.31 72 ASP B CA 1
ATOM 1427 C C . ASP B 1 72 ? -1.489 33.031 16.438 1 92.31 72 ASP B C 1
ATOM 1429 O O . ASP B 1 72 ? -0.979 32.656 17.5 1 92.31 72 ASP B O 1
ATOM 1433 N N . GLY B 1 73 ? -0.792 33.375 15.406 1 93.25 73 GLY B N 1
ATOM 1434 C CA . GLY B 1 73 ? 0.646 33.562 15.469 1 93.25 73 GLY B CA 1
ATOM 1435 C C . GLY B 1 73 ? 1.436 32.281 15.453 1 93.25 73 GLY B C 1
ATOM 1436 O O . GLY B 1 73 ? 2.658 32.281 15.609 1 93.25 73 GLY B O 1
ATOM 1437 N N . LYS B 1 74 ? 0.708 31.172 15.289 1 94.62 74 LYS B N 1
ATOM 1438 C CA . LYS B 1 74 ? 1.38 29.875 15.258 1 94.62 74 LYS B CA 1
ATOM 1439 C C . LYS B 1 74 ? 1.165 29.188 13.914 1 94.62 74 LYS B C 1
ATOM 1441 O O . LYS B 1 74 ? 0.111 29.328 13.297 1 94.62 74 LYS B O 1
ATOM 1446 N N . LYS B 1 75 ? 2.152 28.453 13.586 1 96.88 75 LYS B N 1
ATOM 1447 C CA . LYS B 1 75 ? 2.098 27.703 12.328 1 96.88 75 LYS B CA 1
ATOM 1448 C C . LYS B 1 75 ? 1.271 26.438 12.477 1 96.88 75 LYS B C 1
ATOM 1450 O O . LYS B 1 75 ? 1.466 25.672 13.422 1 96.88 75 LYS B O 1
ATOM 1455 N N . VAL B 1 76 ? 0.31 26.281 11.555 1 98.44 76 VAL B N 1
ATOM 1456 C CA . VAL B 1 76 ? -0.468 25.047 11.508 1 98.44 76 VAL B CA 1
ATOM 1457 C C . VAL B 1 76 ? -0.471 24.484 10.086 1 98.44 76 VAL B C 1
ATOM 1459 O O . VAL B 1 76 ? -0.1 25.188 9.141 1 98.44 76 VAL B O 1
ATOM 1462 N N . TYR B 1 77 ? -0.823 23.219 9.977 1 98.69 77 TYR B N 1
ATOM 1463 C CA . TYR B 1 77 ? -0.894 22.547 8.68 1 98.69 77 TYR B CA 1
ATOM 1464 C C . TYR B 1 77 ? -2.332 22.188 8.336 1 98.69 77 TYR B C 1
ATOM 1466 O O . TYR B 1 77 ? -3.094 21.75 9.203 1 98.69 77 TYR B O 1
ATOM 1474 N N . ILE B 1 78 ? -2.67 22.406 7.082 1 98.62 78 ILE B N 1
ATOM 1475 C CA . ILE B 1 78 ? -3.945 21.969 6.527 1 98.62 78 ILE B CA 1
ATOM 1476 C C . ILE B 1 78 ? -3.701 21.141 5.27 1 98.62 78 ILE B C 1
ATOM 1478 O O . ILE B 1 78 ? -2.621 21.203 4.68 1 98.62 78 ILE B O 1
ATOM 1482 N N . VAL B 1 79 ? -4.695 20.375 4.926 1 98.62 79 VAL B N 1
ATOM 1483 C CA . VAL B 1 79 ? -4.59 19.609 3.689 1 98.62 79 VAL B CA 1
ATOM 1484 C C . VAL B 1 79 ? -4.863 20.516 2.492 1 98.62 79 VAL B C 1
ATOM 1486 O O . VAL B 1 79 ? -5.84 21.266 2.482 1 98.62 79 VAL B O 1
ATOM 1489 N N . SER B 1 80 ? -3.955 20.516 1.561 1 98.69 80 SER B N 1
ATOM 1490 C CA . SER B 1 80 ? -4.156 21.297 0.354 1 98.69 80 SER B CA 1
ATOM 1491 C C . SER B 1 80 ? -5.266 20.719 -0.514 1 98.69 80 SER B C 1
ATOM 1493 O O . SER B 1 80 ? -5.711 19.594 -0.29 1 98.69 80 SER B O 1
ATOM 1495 N N . GLU B 1 81 ? -5.688 21.5 -1.54 1 98.12 81 GLU B N 1
ATOM 1496 C CA . GLU B 1 81 ? -6.66 21 -2.502 1 98.12 81 GLU B CA 1
ATOM 1497 C C . GLU B 1 81 ? -6.113 19.781 -3.258 1 98.12 81 GLU B C 1
ATOM 1499 O O . GLU B 1 81 ? -6.82 18.797 -3.453 1 98.12 81 GLU B O 1
ATOM 1504 N N . GLN B 1 82 ? -4.855 19.828 -3.672 1 98.12 82 GLN B N 1
ATOM 1505 C CA . GLN B 1 82 ? -4.223 18.719 -4.363 1 98.12 82 GLN B CA 1
ATOM 1506 C C . GLN B 1 82 ? -4.062 17.516 -3.439 1 98.12 82 GLN B C 1
ATOM 1508 O O . GLN B 1 82 ? -4.289 16.375 -3.85 1 98.12 82 GLN B O 1
ATOM 1513 N N . GLY B 1 83 ? -3.664 17.812 -2.203 1 98.31 83 GLY B N 1
ATOM 1514 C CA . GLY B 1 83 ? -3.545 16.75 -1.22 1 98.31 83 GLY B CA 1
ATOM 1515 C C . GLY B 1 83 ? -4.836 15.984 -1.005 1 98.31 83 GLY B C 1
ATOM 1516 O O . GLY B 1 83 ? -4.832 14.758 -0.925 1 98.31 83 GLY B O 1
ATOM 1517 N N . LEU B 1 84 ? -5.898 16.781 -0.96 1 98.25 84 LEU B N 1
ATOM 1518 C CA . LEU B 1 84 ? -7.211 16.172 -0.766 1 98.25 84 LEU B CA 1
ATOM 1519 C C . LEU B 1 84 ? -7.613 15.352 -1.988 1 98.25 84 LEU B C 1
ATOM 1521 O O . LEU B 1 84 ? -8.109 14.227 -1.854 1 98.25 84 LEU B O 1
ATOM 1525 N N . LYS B 1 85 ? -7.41 15.891 -3.104 1 98.25 85 LYS B N 1
ATOM 1526 C CA . LYS B 1 85 ? -7.734 15.203 -4.348 1 98.25 85 LYS B CA 1
ATOM 1527 C C . LYS B 1 85 ? -7.02 13.859 -4.438 1 98.25 85 LYS B C 1
ATOM 1529 O O . LYS B 1 85 ? -7.656 12.828 -4.668 1 98.25 85 LYS B O 1
ATOM 1534 N N . TYR B 1 86 ? -5.801 13.828 -4.188 1 98.06 86 TYR B N 1
ATOM 1535 C CA . TYR B 1 86 ? -5.023 12.609 -4.375 1 98.06 86 TYR B CA 1
ATOM 1536 C C . TYR B 1 86 ? -5.23 11.648 -3.213 1 98.06 86 TYR B C 1
ATOM 1538 O O . TYR B 1 86 ? -5.09 10.43 -3.371 1 98.06 86 TYR B O 1
ATOM 1546 N N . PHE B 1 87 ? -5.582 12.219 -2.041 1 98.5 87 PHE B N 1
ATOM 1547 C CA . PHE B 1 87 ? -5.996 11.352 -0.942 1 98.5 87 PHE B CA 1
ATOM 1548 C C . PHE B 1 87 ? -7.23 10.547 -1.325 1 98.5 87 PHE B C 1
ATOM 1550 O O . PHE B 1 87 ? -7.281 9.336 -1.102 1 98.5 87 PHE B O 1
ATOM 1557 N N . ARG B 1 88 ? -8.148 11.188 -1.928 1 98.19 88 ARG B N 1
ATOM 1558 C CA . ARG B 1 88 ? -9.367 10.508 -2.34 1 98.19 88 ARG B CA 1
ATOM 1559 C C . ARG B 1 88 ? -9.094 9.484 -3.434 1 98.19 88 ARG B C 1
ATOM 1561 O O . ARG B 1 88 ? -9.672 8.398 -3.438 1 98.19 88 ARG B O 1
ATOM 1568 N N . ILE B 1 89 ? -8.242 9.789 -4.305 1 98.19 89 ILE B N 1
ATOM 1569 C CA . ILE B 1 89 ? -7.848 8.852 -5.352 1 98.19 89 ILE B CA 1
ATOM 1570 C C . ILE B 1 89 ? -7.16 7.645 -4.727 1 98.19 89 ILE B C 1
ATOM 1572 O O . ILE B 1 89 ? -7.434 6.504 -5.109 1 98.19 89 ILE B O 1
ATOM 1576 N N . ALA B 1 90 ? -6.277 7.918 -3.764 1 98.31 90 ALA B N 1
ATOM 1577 C CA . ALA B 1 90 ? -5.582 6.832 -3.076 1 98.31 90 ALA B CA 1
ATOM 1578 C C . ALA B 1 90 ? -6.566 5.91 -2.365 1 98.31 90 ALA B C 1
ATOM 1580 O O . ALA B 1 90 ? -6.422 4.688 -2.404 1 98.31 90 ALA B O 1
ATOM 1581 N N . LEU B 1 91 ? -7.574 6.523 -1.73 1 98.06 91 LEU B N 1
ATOM 1582 C CA . LEU B 1 91 ? -8.602 5.719 -1.072 1 98.06 91 LEU B CA 1
ATOM 1583 C C . LEU B 1 91 ? -9.305 4.809 -2.074 1 98.06 91 LEU B C 1
ATOM 1585 O O . LEU B 1 91 ? -9.516 3.625 -1.801 1 98.06 91 LEU B O 1
ATOM 1589 N N . SER B 1 92 ? -9.648 5.328 -3.209 1 98.25 92 SER B N 1
ATOM 1590 C CA . SER B 1 92 ? -10.289 4.539 -4.254 1 98.25 92 SER B CA 1
ATOM 1591 C C . SER B 1 92 ? -9.375 3.424 -4.746 1 98.25 92 SER B C 1
ATOM 1593 O O . SER B 1 92 ? -9.836 2.305 -4.992 1 98.25 92 SER B O 1
ATOM 1595 N N . ASP B 1 93 ? -8.086 3.771 -4.867 1 98.19 93 ASP B N 1
ATOM 1596 C CA . ASP B 1 93 ? -7.113 2.777 -5.309 1 98.19 93 ASP B CA 1
ATOM 1597 C C . ASP B 1 93 ? -7.02 1.62 -4.316 1 98.19 93 ASP B C 1
ATOM 1599 O O . ASP B 1 93 ? -6.887 0.462 -4.719 1 98.19 93 ASP B O 1
ATOM 1603 N N . ILE B 1 94 ? -7.035 1.917 -3.01 1 98.31 94 ILE B N 1
ATOM 1604 C CA . ILE B 1 94 ? -6.98 0.884 -1.981 1 98.31 94 ILE B CA 1
ATOM 1605 C C . ILE B 1 94 ? -8.211 -0.014 -2.086 1 98.31 94 ILE B C 1
ATOM 1607 O O . ILE B 1 94 ? -8.102 -1.24 -2.014 1 98.31 94 ILE B O 1
ATOM 1611 N N . LYS B 1 95 ? -9.359 0.578 -2.252 1 97.88 95 LYS B N 1
ATOM 1612 C CA . LYS B 1 95 ? -10.594 -0.191 -2.377 1 97.88 95 LYS B CA 1
ATOM 1613 C C . LYS B 1 95 ? -10.547 -1.106 -3.596 1 97.88 95 LYS B C 1
ATOM 1615 O O . LYS B 1 95 ? -10.969 -2.266 -3.525 1 97.88 95 LYS B O 1
ATOM 1620 N N . ASN B 1 96 ? -10.102 -0.61 -4.715 1 97.44 96 ASN B N 1
ATOM 1621 C CA . ASN B 1 96 ? -9.977 -1.41 -5.93 1 97.44 96 ASN B CA 1
ATOM 1622 C C . ASN B 1 96 ? -8.992 -2.561 -5.746 1 97.44 96 ASN B C 1
ATOM 1624 O O . ASN B 1 96 ? -9.203 -3.658 -6.262 1 97.44 96 ASN B O 1
ATOM 1628 N N . LEU B 1 97 ? -7.902 -2.254 -5.074 1 97.69 97 LEU B N 1
ATOM 1629 C CA . LEU B 1 97 ? -6.926 -3.295 -4.766 1 97.69 97 LEU B CA 1
ATOM 1630 C C . LEU B 1 97 ? -7.57 -4.422 -3.963 1 97.69 97 LEU B C 1
ATOM 1632 O O . LEU B 1 97 ? -7.402 -5.598 -4.293 1 97.69 97 LEU B O 1
ATOM 1636 N N . LEU B 1 98 ? -8.258 -4.051 -2.908 1 97.38 98 LEU B N 1
ATOM 1637 C CA . LEU B 1 98 ? -8.906 -5.043 -2.061 1 97.38 98 LEU B CA 1
ATOM 1638 C C . LEU B 1 98 ? -9.898 -5.879 -2.865 1 97.38 98 LEU B C 1
ATOM 1640 O O . LEU B 1 98 ? -9.969 -7.098 -2.695 1 97.38 98 LEU B O 1
ATOM 1644 N N . LYS B 1 99 ? -10.703 -5.266 -3.719 1 96.81 99 LYS B N 1
ATOM 1645 C CA . LYS B 1 99 ? -11.656 -5.969 -4.566 1 96.81 99 LYS B CA 1
ATOM 1646 C C . LYS B 1 99 ? -10.961 -7.004 -5.445 1 96.81 99 LYS B C 1
ATOM 1648 O O . LYS B 1 99 ? -11.453 -8.125 -5.59 1 96.81 99 LYS B O 1
ATOM 1653 N N . PHE B 1 100 ? -9.875 -6.625 -5.965 1 97.38 100 PHE B N 1
ATOM 1654 C CA . PHE B 1 100 ? -9.148 -7.551 -6.824 1 97.38 100 PHE B CA 1
ATOM 1655 C C . PHE B 1 100 ? -8.594 -8.719 -6.02 1 97.38 100 PHE B C 1
ATOM 1657 O O . PHE B 1 100 ? -8.719 -9.875 -6.43 1 97.38 100 PHE B O 1
ATOM 1664 N N . LEU B 1 101 ? -7.996 -8.398 -4.902 1 97.62 101 LEU B N 1
ATOM 1665 C CA . LEU B 1 101 ? -7.297 -9.414 -4.133 1 97.62 101 LEU B CA 1
ATOM 1666 C C . LEU B 1 101 ? -8.281 -10.406 -3.521 1 97.62 101 LEU B C 1
ATOM 1668 O O . LEU B 1 101 ? -7.945 -11.578 -3.32 1 97.62 101 LEU B O 1
ATOM 1672 N N . GLU B 1 102 ? -9.484 -9.953 -3.215 1 94.69 102 GLU B N 1
ATOM 1673 C CA . GLU B 1 102 ? -10.469 -10.805 -2.559 1 94.69 102 GLU B CA 1
ATOM 1674 C C . GLU B 1 102 ? -11.359 -11.508 -3.58 1 94.69 102 GLU B C 1
ATOM 1676 O O . GLU B 1 102 ? -12.141 -12.391 -3.227 1 94.69 102 GLU B O 1
ATOM 1681 N N . ALA B 1 103 ? -11.32 -10.984 -4.793 1 85.25 103 ALA B N 1
ATOM 1682 C CA . ALA B 1 103 ? -12.195 -11.586 -5.801 1 85.25 103 ALA B CA 1
ATOM 1683 C C . ALA B 1 103 ? -12 -13.094 -5.867 1 85.25 103 ALA B C 1
ATOM 1685 O O . ALA B 1 103 ? -10.867 -13.578 -5.965 1 85.25 103 ALA B O 1
ATOM 1686 N N . LYS B 1 104 ? -13.094 -13.898 -5.285 1 68.5 104 LYS B N 1
ATOM 1687 C CA . LYS B 1 104 ? -13.117 -15.344 -5.441 1 68.5 104 LYS B CA 1
ATOM 1688 C C . LYS B 1 104 ? -13.75 -15.742 -6.773 1 68.5 104 LYS B C 1
ATOM 1690 O O . LYS B 1 104 ? -14.555 -14.992 -7.332 1 68.5 104 LYS B O 1
ATOM 1695 N N . ASN B 1 105 ? -13.078 -16.516 -7.746 1 49.53 105 ASN B N 1
ATOM 1696 C CA . ASN B 1 105 ? -13.82 -17.062 -8.875 1 49.53 105 ASN B CA 1
ATOM 1697 C C . ASN B 1 105 ? -15.148 -17.672 -8.422 1 49.53 105 ASN B C 1
ATOM 1699 O O . ASN B 1 105 ? -15.164 -18.562 -7.57 1 49.53 105 ASN B O 1
ATOM 1703 N N . ASP B 1 106 ? -16.188 -16.875 -8.086 1 40.12 106 ASP B N 1
ATOM 1704 C CA . ASP B 1 106 ? -17.391 -17.672 -8.266 1 40.12 106 ASP B CA 1
ATOM 1705 C C . ASP B 1 106 ? -17.328 -18.484 -9.555 1 40.12 106 ASP B C 1
ATOM 1707 O O . ASP B 1 106 ? -16.812 -18.016 -10.562 1 40.12 106 ASP B O 1
#

Solvent-accessible surface area (backbone atoms only — not comparable to full-atom values): 11667 Å² total; per-residue (Å²): 129,84,45,58,68,51,54,52,46,52,39,35,77,36,78,69,37,48,65,57,56,51,46,33,48,34,72,50,68,39,71,36,37,69,66,56,51,47,50,53,46,38,72,73,66,46,92,68,50,71,70,56,40,53,51,50,51,50,48,32,37,74,51,41,36,30,37,82,42,77,56,95,90,35,67,25,39,40,70,23,74,61,26,48,53,50,49,53,51,49,53,53,50,52,52,51,49,50,51,58,54,61,53,65,72,121,130,82,44,59,68,51,53,51,45,52,40,36,76,35,78,70,35,47,66,57,54,52,47,31,50,33,71,50,68,41,72,34,36,67,66,55,52,46,50,52,47,38,71,74,66,47,91,68,50,71,71,55,40,52,52,50,52,49,48,32,37,75,51,40,35,31,38,82,43,76,57,93,89,36,67,25,39,39,71,24,75,60,25,48,52,49,48,54,50,49,53,52,50,52,52,52,49,50,52,58,54,62,52,65,72,121

Secondary structure (DSSP, 8-state):
---HHHHHHHHHHTGGGHHHHHHHHHHHH-SB-HHHHHHHHHHTT----HHHHHHHHHHHHHTTSEEEEEETTEEEEEE-HHHHHHHHHHHHHHHHHHHHHH----/---HHHHHHHHHHTGGGHHHHHHHHHHHH-SB-HHHHHHHHHHTT----HHHHHHHHHHHHHTTSEEEEEETTEEEEEE-HHHHHHHHHHHHHHHHHHHHHH----

Foldseek 3Di:
DDDPVVVVVCCVVAVVPCLLVLQVVCVVVPWAALVVSQVVSVVVPDDADPVRSVVVVVVCVVVQQWDWDDDPNGITIHGGPVNVVVSVVVVVVVVVVVCVVPDDPD/DDDPVVVVVCCVVAVVPCLLVLQVVCVVVPWAALVVSQVVSVVVPDDADPVRSVVVVVVCVVVQQWDWDDDPNGITIHGGPVNVVVSVVVVVVVVVVVCVVPDDPD

Radius of gyration: 19.65 Å; Cα contacts (8 Å, |Δi|>4): 256; chains: 2; bounding box: 32×67×38 Å

Sequence (212 aa):
MPLRAYMRFKNCIGKGNLWLYTVAIILRDGPLHGYGIISKLRALGFDISNVYGYVLLKRMVADGVLEERELDGKKVYIVSEQGLKYFRIALSDIKNLLKFLEAKNDMPLRAYMRFKNCIGKGNLWLYTVAIILRDGPLHGYGIISKLRALGFDISNVYGYVLLKRMVADGVLEERELDGKKVYIVSEQGLKYFRIALSDIKNLLKFLEAKND

Organism: Thermoproteus tenax (strain ATCC 35583 / DSM 2078 / JCM 9277 / NBRC 100435 / Kra 1) (NCBI:txid768679)

Nearest PDB structures (foldseek):
  2rdp-assembly1_A-2  TM=8.428E-01  e=2.607E-03  Geobacillus stearothermophilus
  1tbx-assembly1_A  TM=6.773E-01  e=3.810E-04  Sulfolobus spindle-shaped virus 1
  5k1y-assembly1_B  TM=8.573E-01  e=2.780E-03  Sulfolobus sp. NOB8H2
  4esf-assembly1_A-2  TM=7.124E-01  e=1.775E-03  Bacillus cereus ATCC 10987
  6o8m-assembly1_A  TM=5.781E-01  e=2.980E-02  Rhodobacter capsulatus

InterPro domains:
  IPR005149 Transcription regulator PadR, N-terminal [PF03551] (26-87)
  IPR036388 Winged helix-like DNA-binding domain superfamily [G3DSA:1.10.10.10] (4-106)
  IPR036390 Winged helix DNA-binding domain superfamily [SSF46785] (8-98)

pLDDT: mean 95.71, std 8.37, range [40.12, 98.81]